Protein AF-0000000083321760 (afdb_homodimer)

Foldseek 3Di:
DVVCLCVQPVVLVVVCVVCVVVCVVVLAFEREHEAAPLCVVPPVPCVPNNVSRVNLLVVQLVVQVVQPPTQYAGEYEHEAQAPDPVVVVVLCVVPVVPPDDPVCSQQVCCVPVQVQQQQSGHHYPVVVVVVVVCSGDSNVSPDHSYYHYNHNRSDVDPD/DVVCLCVQPVVLVVVCVVCVVVCVVVLAFEREHEAAPLCVVPPVPCVPNNVSRVNLLVVQLVVQVVQPPTQYAGEYEHEAQAPDPVVVVVLCVVPVVPPDDPVCSQQVCCVPVQVQQQQSGHHYPVVVVVVVVCSGDSNVSPDHSYYHYNHNRSDVDPD

InterPro domains:
  IPR002347 Short-chain dehydrogenase/reductase SDR [PF13561] (2-154)
  IPR002347 Short-chain dehydrogenase/reductase SDR [PR00081] (23-39)
  IPR002347 Short-chain dehydrogenase/reductase SDR [PR00081] (49-68)
  IPR002347 Short-chain dehydrogenase/reductase SDR [PR00081] (70-87)
  IPR002347 Short-chain dehydrogenase/reductase SDR [PR00081] (118-138)
  IPR036291 NAD(P)-binding domain superfamily [SSF51735] (3-154)
  IPR050259 Short-chain dehydrogenases/reductases [PTHR42879] (3-155)

Organism: Lactobacillus gasseri (NCBI:txid1596)

pLDDT: mean 88.73, std 9.82, range [54.1, 96.62]

Radius of gyration: 20.85 Å; Cα contacts (8 Å, |Δi|>4): 561; chains: 2; bounding box: 53×71×42 Å

Secondary structure (DSSP, 8-state):
-HHHIIIIIIHHHHHHHHHHHHHHHHT-EEEEEE--GGGTS--SS-HHHHHHHHHHHHHHHHHHHTTTTSSEEEEEEEE-SB--HHHHHHHHHHHTT-SS-GGGHHHHHHHHH-TT-SS-SPBPHHHHHHHHHHHHSTT-TT-SS-EEEESTT---S--/-HHHIIIIIIHHHHHHHHHHHHHHHHT-EEEEEE--GGGTS--SS-HHHHHHHHHHHHHHHHHHHTTTTSSEEEEEEEE-SB--HHHHHHHHHHHTT-SS-GGGHHHHHHHHH-TT-SS-SPBPHHHHHHHHHHHHSTT-TT-SS-EEEESTT---S--

Structure (mmCIF, N/CA/C/O backbone):
data_AF-0000000083321760-model_v1
#
loop_
_entity.id
_entity.type
_entity.pdbx_description
1 polymer 3-oxoacyl-
#
loop_
_atom_site.group_PDB
_atom_site.id
_atom_site.type_symbol
_atom_site.label_atom_id
_atom_site.label_alt_id
_atom_site.label_comp_id
_atom_site.label_asym_id
_atom_site.label_entity_id
_atom_site.label_seq_id
_atom_site.pdbx_PDB_ins_code
_atom_site.Cartn_x
_atom_site.Cartn_y
_atom_site.Cartn_z
_atom_site.occupancy
_atom_site.B_iso_or_equiv
_atom_site.auth_seq_id
_atom_site.auth_comp_id
_atom_site.auth_asym_id
_atom_site.auth_atom_id
_atom_site.pdbx_PDB_model_num
ATOM 1 N N . MET A 1 1 ? 26.661 -14.009 -0.153 1 54.1 1 MET A N 1
ATOM 2 C CA . MET A 1 1 ? 25.896 -12.995 0.567 1 54.1 1 MET A CA 1
ATOM 3 C C . MET A 1 1 ? 26.326 -11.592 0.152 1 54.1 1 MET A C 1
ATOM 5 O O . MET A 1 1 ? 25.485 -10.749 -0.165 1 54.1 1 MET A O 1
ATOM 9 N N . ALA A 1 2 ? 27.654 -11.444 0.041 1 54.58 2 ALA A N 1
ATOM 10 C CA . ALA A 1 2 ? 28.21 -10.128 -0.263 1 54.58 2 ALA A CA 1
ATOM 11 C C . ALA A 1 2 ? 27.747 -9.639 -1.632 1 54.58 2 ALA A C 1
ATOM 13 O O . ALA A 1 2 ? 27.413 -8.464 -1.799 1 54.58 2 ALA A O 1
ATOM 14 N N . THR A 1 3 ? 27.696 -10.515 -2.504 1 54.69 3 THR A N 1
ATOM 15 C CA . THR A 1 3 ? 27.32 -10.127 -3.859 1 54.69 3 THR A CA 1
ATOM 16 C C . THR A 1 3 ? 25.857 -9.698 -3.912 1 54.69 3 THR A C 1
ATOM 18 O O . THR A 1 3 ? 25.514 -8.721 -4.582 1 54.69 3 THR A O 1
ATOM 21 N N . PHE A 1 4 ? 25.046 -10.384 -3.096 1 54.58 4 PHE A N 1
ATOM 22 C CA . PHE A 1 4 ? 23.626 -10.052 -3.073 1 54.58 4 PHE A CA 1
ATOM 23 C C . PHE A 1 4 ? 23.399 -8.692 -2.425 1 54.58 4 PHE A C 1
ATOM 25 O O . PHE A 1 4 ? 22.613 -7.884 -2.925 1 54.58 4 PHE A O 1
ATOM 32 N N . ILE A 1 5 ? 24.102 -8.557 -1.365 1 62.71 5 ILE A N 1
ATOM 33 C CA . ILE A 1 5 ? 23.984 -7.291 -0.649 1 62.71 5 ILE A CA 1
ATOM 34 C C . ILE A 1 5 ? 24.472 -6.148 -1.536 1 62.71 5 ILE A C 1
ATOM 36 O O . ILE A 1 5 ? 23.842 -5.09 -1.599 1 62.71 5 ILE A O 1
ATOM 40 N N . ASP A 1 6 ? 25.56 -6.564 -2.26 1 59.99 6 ASP A N 1
ATOM 41 C CA . ASP A 1 6 ? 26.156 -5.519 -3.086 1 59.99 6 ASP A CA 1
ATOM 42 C C . ASP A 1 6 ? 25.202 -5.083 -4.195 1 59.99 6 ASP A C 1
ATOM 44 O O . ASP A 1 6 ? 25.019 -3.887 -4.43 1 59.99 6 ASP A O 1
ATOM 48 N N . VAL A 1 7 ? 24.636 -6.07 -4.816 1 55.5 7 VAL A N 1
ATOM 49 C CA . VAL A 1 7 ? 23.828 -5.772 -5.994 1 55.5 7 VAL A CA 1
ATOM 50 C C . VAL A 1 7 ? 22.451 -5.272 -5.563 1 55.5 7 VAL A C 1
ATOM 52 O O . VAL A 1 7 ? 21.968 -4.254 -6.066 1 55.5 7 VAL A O 1
ATOM 55 N N . ASN A 1 8 ? 21.936 -6.005 -4.591 1 57.6 8 ASN A N 1
ATOM 56 C CA . ASN A 1 8 ? 20.533 -5.723 -4.307 1 57.6 8 ASN A CA 1
ATOM 57 C C . ASN A 1 8 ? 20.377 -4.488 -3.423 1 57.6 8 ASN A C 1
ATOM 59 O O . ASN A 1 8 ? 19.364 -3.791 -3.496 1 57.6 8 ASN A O 1
ATOM 63 N N . PHE A 1 9 ? 21.389 -4.247 -2.707 1 67.38 9 PHE A N 1
ATOM 64 C CA . PHE A 1 9 ? 21.252 -3.179 -1.724 1 67.38 9 PHE A CA 1
ATOM 65 C C . PHE A 1 9 ? 22.128 -1.987 -2.093 1 67.38 9 PHE A C 1
ATOM 67 O O . PHE A 1 9 ? 21.637 -0.862 -2.209 1 67.38 9 PHE A O 1
ATOM 74 N N . TYR A 1 10 ? 23.229 -2.286 -2.515 1 69.52 10 TYR A N 1
ATOM 75 C CA . TYR A 1 10 ? 24.173 -1.189 -2.696 1 69.52 10 TYR A CA 1
ATOM 76 C C . TYR A 1 10 ? 23.864 -0.408 -3.967 1 69.52 10 TYR A C 1
ATOM 78 O O . TYR A 1 10 ? 23.995 0.818 -3.998 1 69.52 10 TYR A O 1
ATOM 86 N N . SER A 1 11 ? 23.428 -1.127 -4.969 1 69.5 11 SER A N 1
ATOM 87 C CA . SER A 1 11 ? 23.16 -0.433 -6.224 1 69.5 11 SER A CA 1
ATOM 88 C C . SER A 1 11 ? 22.017 0.565 -6.07 1 69.5 11 SER A C 1
ATOM 90 O O . SER A 1 11 ? 22.125 1.713 -6.506 1 69.5 11 SER A O 1
ATOM 92 N N . GLY A 1 12 ? 20.981 0.102 -5.455 1 72.95 12 GLY A N 1
ATOM 93 C CA . GLY A 1 12 ? 19.858 0.995 -5.22 1 72.95 12 GLY A CA 1
ATOM 94 C C . GLY A 1 12 ? 20.209 2.176 -4.335 1 72.95 12 GLY A C 1
ATOM 95 O O . GLY A 1 12 ? 19.83 3.312 -4.627 1 72.95 12 GLY A O 1
ATOM 96 N N . ASN A 1 13 ? 20.939 1.822 -3.356 1 77 13 ASN A N 1
ATOM 97 C CA . ASN A 1 13 ? 21.368 2.87 -2.435 1 77 13 ASN A CA 1
ATOM 98 C C . ASN A 1 13 ? 22.285 3.878 -3.122 1 77 13 ASN A C 1
ATOM 100 O O . ASN A 1 13 ? 22.148 5.086 -2.92 1 77 13 ASN A O 1
ATOM 104 N N . ALA A 1 14 ? 23.169 3.313 -3.941 1 79.26 14 ALA A N 1
ATOM 105 C CA . ALA A 1 14 ? 24.114 4.186 -4.634 1 79.26 14 ALA A CA 1
ATOM 106 C C . ALA A 1 14 ? 23.391 5.118 -5.601 1 79.26 14 ALA A C 1
ATOM 108 O O . ALA A 1 14 ? 23.718 6.304 -5.692 1 79.26 14 ALA A O 1
ATOM 109 N N . LEU A 1 15 ? 22.44 4.615 -6.272 1 84.85 15 LEU A N 1
ATOM 110 C CA . LEU A 1 15 ? 21.677 5.419 -7.219 1 84.85 15 LEU A CA 1
ATOM 111 C C . LEU A 1 15 ? 20.867 6.489 -6.495 1 84.85 15 LEU A C 1
ATOM 113 O O . LEU A 1 15 ? 20.803 7.636 -6.944 1 84.85 15 LEU A O 1
ATOM 117 N N . ALA A 1 16 ? 20.287 6.142 -5.416 1 87.15 16 ALA A N 1
ATOM 118 C CA . ALA A 1 16 ? 19.523 7.107 -4.629 1 87.15 16 ALA A CA 1
ATOM 119 C C . ALA A 1 16 ? 20.42 8.233 -4.122 1 87.15 16 ALA A C 1
ATOM 121 O O . ALA A 1 16 ? 20.052 9.408 -4.193 1 87.15 16 ALA A O 1
ATOM 122 N N . LYS A 1 17 ? 21.609 7.873 -3.678 1 82.87 17 LYS A N 1
ATOM 123 C CA . LYS A 1 17 ? 22.558 8.859 -3.17 1 82.87 17 LYS A CA 1
ATOM 124 C C . LYS A 1 17 ? 22.996 9.819 -4.272 1 82.87 17 LYS A C 1
ATOM 126 O O . LYS A 1 17 ? 23.172 11.015 -4.027 1 82.87 17 LYS A O 1
ATOM 131 N N . PHE A 1 18 ? 23.074 9.229 -5.406 1 88.18 18 PHE A N 1
ATOM 132 C CA . PHE A 1 18 ? 23.562 10.026 -6.526 1 88.18 18 PHE A CA 1
ATOM 133 C C . PHE A 1 18 ? 22.504 11.023 -6.983 1 88.18 18 PHE A C 1
ATOM 135 O O . PHE A 1 18 ? 22.818 12.178 -7.278 1 88.18 18 PHE A O 1
ATOM 142 N N . TYR A 1 19 ? 21.295 10.694 -7.009 1 91.88 19 TYR A N 1
ATOM 143 C CA . TYR A 1 19 ? 20.259 11.52 -7.62 1 91.88 19 TYR A CA 1
ATOM 144 C C . TYR A 1 19 ? 19.557 12.378 -6.574 1 91.88 19 TYR A C 1
ATOM 146 O O . TYR A 1 19 ? 18.925 13.382 -6.908 1 91.88 19 TYR A O 1
ATOM 154 N N . LEU A 1 20 ? 19.67 12.093 -5.331 1 91.15 20 LEU A N 1
ATOM 155 C CA . LEU A 1 20 ? 18.909 12.733 -4.264 1 91.15 20 LEU A CA 1
ATOM 156 C C . LEU A 1 20 ? 19.222 14.224 -4.191 1 91.15 20 LEU A C 1
ATOM 158 O O . LEU A 1 20 ? 18.312 15.051 -4.105 1 91.15 20 LEU A O 1
ATOM 162 N N . PRO A 1 21 ? 20.543 14.634 -4.294 1 92.15 21 PRO A N 1
ATOM 163 C CA . PRO A 1 21 ? 20.829 16.069 -4.234 1 92.15 21 PRO A CA 1
ATOM 164 C C . PRO A 1 21 ? 20.13 16.857 -5.341 1 92.15 21 PRO A C 1
ATOM 166 O O . PRO A 1 21 ? 19.627 17.957 -5.097 1 92.15 21 PRO A O 1
ATOM 169 N N . LYS A 1 22 ? 20.145 16.326 -6.479 1 94.46 22 LYS A N 1
ATOM 170 C CA . LYS A 1 22 ? 19.474 17 -7.588 1 94.46 22 LYS A CA 1
ATOM 171 C C . LYS A 1 22 ? 17.963 17.035 -7.377 1 94.46 22 LYS A C 1
ATOM 173 O O . LYS A 1 22 ? 17.307 18.022 -7.714 1 94.46 22 LYS A O 1
ATOM 178 N N . MET A 1 23 ? 17.41 16.024 -6.892 1 94.95 23 MET A N 1
ATOM 179 C CA . MET A 1 23 ? 15.984 15.971 -6.581 1 94.95 23 ME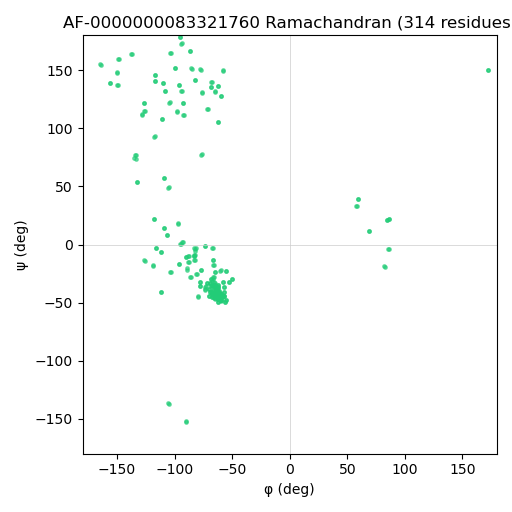T A CA 1
ATOM 180 C C . MET A 1 23 ? 15.612 17.028 -5.547 1 94.95 23 MET A C 1
ATOM 182 O O . MET A 1 23 ? 14.573 17.679 -5.664 1 94.95 23 MET A O 1
ATOM 186 N N . LEU A 1 24 ? 16.482 17.103 -4.6 1 93.87 24 LEU A N 1
ATOM 187 C CA . LEU A 1 24 ? 16.247 18.088 -3.55 1 93.87 24 LEU A CA 1
ATOM 188 C C . LEU A 1 24 ? 16.262 19.503 -4.118 1 93.87 24 LEU A C 1
ATOM 190 O O . LEU A 1 24 ? 15.41 20.325 -3.773 1 93.87 24 LEU A O 1
ATOM 194 N N . LYS A 1 25 ? 17.19 19.785 -4.995 1 94.78 25 LYS A N 1
ATOM 195 C CA . LYS A 1 25 ? 17.286 21.097 -5.627 1 94.78 25 LYS A CA 1
ATOM 196 C C . LYS A 1 25 ? 16.039 21.404 -6.45 1 94.78 25 LYS A C 1
ATOM 198 O O . LYS A 1 25 ? 15.559 22.54 -6.46 1 94.78 25 LYS A O 1
ATOM 203 N N . GLN A 1 26 ? 15.47 20.409 -7.106 1 95.42 26 GLN A N 1
ATOM 204 C CA . GLN A 1 26 ? 14.298 20.563 -7.961 1 95.42 26 GLN A CA 1
ATOM 205 C C . GLN A 1 26 ? 13.008 20.422 -7.157 1 95.42 26 GLN A C 1
ATOM 207 O O . GLN A 1 26 ? 11.92 20.696 -7.667 1 95.42 26 GLN A O 1
ATOM 212 N N . ASP A 1 27 ? 13.097 19.908 -5.992 1 95.19 27 ASP A N 1
ATOM 213 C CA . ASP A 1 27 ? 11.991 19.663 -5.071 1 95.19 27 ASP A CA 1
ATOM 214 C C . ASP A 1 27 ? 10.959 18.724 -5.691 1 95.19 27 ASP A C 1
ATOM 216 O O . ASP A 1 27 ? 9.759 19.002 -5.656 1 95.19 27 ASP A O 1
ATOM 220 N N . PHE A 1 28 ? 11.518 17.753 -6.39 1 94.41 28 PHE A N 1
ATOM 221 C CA . PHE A 1 28 ? 10.689 16.698 -6.963 1 94.41 28 PHE A CA 1
ATOM 222 C C . PHE A 1 28 ? 11.506 15.433 -7.195 1 94.41 28 PHE A C 1
ATOM 224 O O . PHE A 1 28 ? 12.663 15.503 -7.614 1 94.41 28 PHE A O 1
ATOM 231 N N . GLY A 1 29 ? 10.888 14.33 -6.888 1 94.8 29 GLY A N 1
ATOM 232 C CA . GLY A 1 29 ? 11.507 13.039 -7.137 1 94.8 29 GLY A CA 1
ATOM 233 C C . GLY A 1 29 ? 10.728 11.879 -6.544 1 94.8 29 GLY A C 1
ATOM 234 O O . GLY A 1 29 ? 9.979 12.056 -5.581 1 94.8 29 GLY A O 1
ATOM 235 N N . ARG A 1 30 ? 10.86 10.76 -7.206 1 96.08 30 ARG A N 1
ATOM 236 C CA . ARG A 1 30 ? 10.261 9.508 -6.755 1 96.08 30 ARG A CA 1
ATOM 237 C C . ARG A 1 30 ? 11.296 8.389 -6.717 1 96.08 30 ARG A C 1
ATOM 239 O O . ARG A 1 30 ? 11.827 7.991 -7.756 1 96.08 30 ARG A O 1
ATOM 246 N N . ILE A 1 31 ? 11.607 7.981 -5.538 1 94.7 31 ILE A N 1
ATOM 247 C CA . ILE A 1 31 ? 12.513 6.851 -5.365 1 94.7 31 ILE A CA 1
ATOM 248 C C . ILE A 1 31 ? 11.717 5.606 -4.977 1 94.7 31 ILE A C 1
ATOM 250 O O . ILE A 1 31 ? 10.962 5.623 -4.002 1 94.7 31 ILE A O 1
ATOM 254 N N . ILE A 1 32 ? 11.845 4.567 -5.777 1 95.08 32 ILE A N 1
ATOM 255 C CA . ILE A 1 32 ? 11.102 3.336 -5.53 1 95.08 32 ILE A CA 1
ATOM 256 C C . ILE A 1 32 ? 12.065 2.153 -5.483 1 95.08 32 ILE A C 1
ATOM 258 O O . ILE A 1 32 ? 12.778 1.885 -6.453 1 95.08 32 ILE A O 1
ATOM 262 N N . PHE A 1 33 ? 12.075 1.446 -4.371 1 92.69 33 PHE A N 1
ATOM 263 C CA . PHE A 1 33 ? 12.816 0.198 -4.235 1 92.69 33 PHE A CA 1
ATOM 264 C C . PHE A 1 33 ? 11.906 -1.001 -4.478 1 92.69 33 PHE A C 1
ATOM 266 O O . PHE A 1 33 ? 10.76 -1.019 -4.025 1 92.69 33 PHE A O 1
ATOM 273 N N . ILE A 1 34 ? 12.437 -1.934 -5.203 1 90.85 34 ILE A N 1
ATOM 274 C CA . ILE A 1 34 ? 11.69 -3.169 -5.417 1 90.85 34 ILE A CA 1
ATOM 275 C C . ILE A 1 34 ? 12.171 -4.239 -4.439 1 90.85 34 ILE A C 1
ATOM 277 O O . ILE A 1 34 ? 13.318 -4.687 -4.514 1 90.85 34 ILE A O 1
ATOM 281 N N . ALA A 1 35 ? 11.325 -4.613 -3.596 1 89.71 35 ALA A N 1
ATOM 282 C CA . ALA A 1 35 ? 11.602 -5.663 -2.619 1 89.71 35 ALA A CA 1
ATOM 283 C C . ALA A 1 35 ? 10.886 -6.959 -2.988 1 89.71 35 ALA A C 1
ATOM 285 O O . ALA A 1 35 ? 11.015 -7.448 -4.113 1 89.71 35 ALA A O 1
ATOM 286 N N . SER A 1 36 ? 10.302 -7.565 -1.911 1 87.07 36 SER A N 1
ATOM 287 C CA . SER A 1 36 ? 9.569 -8.821 -2.031 1 87.07 36 SER A CA 1
ATOM 288 C C . SER A 1 36 ? 8.714 -9.082 -0.795 1 87.07 36 SER A C 1
ATOM 290 O O . SER A 1 36 ? 8.966 -8.517 0.271 1 87.07 36 SER A O 1
ATOM 292 N N . GLU A 1 37 ? 7.68 -9.875 -1.077 1 87.66 37 GLU A N 1
ATOM 293 C CA . GLU A 1 37 ? 6.952 -10.354 0.094 1 87.66 37 GLU A CA 1
ATOM 294 C C . GLU A 1 37 ? 7.883 -11.071 1.068 1 87.66 37 GLU A C 1
ATOM 296 O O . GLU A 1 37 ? 7.606 -11.135 2.267 1 87.66 37 GLU A O 1
ATOM 301 N N . GLU A 1 38 ? 8.973 -11.552 0.618 1 84.69 38 GLU A N 1
ATOM 302 C CA . GLU A 1 38 ? 9.948 -12.243 1.456 1 84.69 38 GLU A CA 1
ATOM 303 C C . GLU A 1 38 ? 10.583 -11.29 2.465 1 84.69 38 GLU A C 1
ATOM 305 O O . GLU A 1 38 ? 11.22 -11.728 3.425 1 84.69 38 GLU A O 1
ATOM 310 N N . ALA A 1 39 ? 10.438 -10.031 2.166 1 84.83 39 ALA A N 1
ATOM 311 C CA . ALA A 1 39 ? 10.979 -9.037 3.088 1 84.83 39 ALA A CA 1
ATOM 312 C C . ALA A 1 39 ? 10.258 -9.086 4.432 1 84.83 39 ALA A C 1
ATOM 314 O O . ALA A 1 39 ? 10.827 -8.716 5.462 1 84.83 39 ALA A O 1
ATOM 315 N N . VAL A 1 40 ? 8.963 -9.626 4.397 1 86.3 40 VAL A N 1
ATOM 316 C CA . VAL A 1 40 ? 8.182 -9.588 5.628 1 86.3 40 VAL A CA 1
ATOM 317 C C . VAL A 1 40 ? 7.691 -10.992 5.973 1 86.3 40 VAL A C 1
ATOM 319 O O . VAL A 1 40 ? 7.19 -11.228 7.075 1 86.3 40 VAL A O 1
ATOM 322 N N . MET A 1 41 ? 7.783 -11.885 5.045 1 86.2 41 MET A N 1
ATOM 323 C CA . MET A 1 41 ? 7.447 -13.291 5.246 1 86.2 41 MET A CA 1
ATOM 324 C C . MET A 1 41 ? 8.523 -14.197 4.658 1 86.2 41 MET A C 1
ATOM 326 O O . MET A 1 41 ? 8.322 -14.803 3.603 1 86.2 41 MET A O 1
ATOM 330 N N . PRO A 1 42 ? 9.597 -14.315 5.358 1 77.72 42 PRO A N 1
ATOM 331 C CA . PRO A 1 42 ? 10.681 -15.146 4.829 1 77.72 42 PRO A CA 1
ATOM 332 C C . PRO A 1 42 ? 10.297 -16.62 4.724 1 77.72 42 PRO A C 1
ATOM 334 O O . PRO A 1 42 ? 9.603 -17.145 5.599 1 77.72 42 PRO A O 1
ATOM 337 N N . SER A 1 43 ? 10.558 -17.218 3.6 1 74.86 43 SER A N 1
ATOM 338 C CA . SER A 1 43 ? 10.188 -18.607 3.352 1 74.86 43 SER A CA 1
ATOM 339 C C . SER A 1 43 ? 11.214 -19.567 3.945 1 74.86 43 SER A C 1
ATOM 341 O O . SER A 1 43 ? 10.938 -20.757 4.106 1 74.86 43 SER A O 1
ATOM 343 N N . GLY A 1 44 ? 12.363 -19.104 4.344 1 76.03 44 GLY A N 1
ATOM 344 C CA . GLY A 1 44 ? 13.42 -19.989 4.807 1 76.03 44 GLY A CA 1
ATOM 345 C C . GLY A 1 44 ? 14.227 -20.598 3.677 1 76.03 44 GLY A C 1
ATOM 346 O O . GLY A 1 44 ? 15.33 -21.103 3.896 1 76.03 44 GLY A O 1
ATOM 347 N N . GLU A 1 45 ? 13.681 -20.592 2.457 1 70.08 45 GLU A N 1
ATOM 348 C CA . GLU A 1 45 ? 14.347 -21.205 1.312 1 70.08 45 GLU A CA 1
ATOM 349 C C . GLU A 1 45 ? 15.526 -20.358 0.841 1 70.08 45 GLU A C 1
ATOM 351 O O . GLU A 1 45 ? 16.549 -20.895 0.41 1 70.08 45 GLU A O 1
ATOM 356 N N . MET A 1 46 ? 15.454 -19.147 0.878 1 77.66 46 MET A N 1
ATOM 357 C CA . MET A 1 46 ? 16.499 -18.213 0.47 1 77.66 46 MET A CA 1
ATOM 358 C C . MET A 1 46 ? 16.687 -17.116 1.514 1 77.66 46 MET A C 1
ATOM 360 O O . MET A 1 46 ? 16.34 -15.959 1.273 1 77.66 46 MET A O 1
ATOM 364 N N . PRO A 1 47 ? 17.275 -17.427 2.604 1 76.4 47 PRO A N 1
ATOM 365 C CA . PRO A 1 47 ? 17.431 -16.451 3.685 1 76.4 47 PRO A CA 1
ATOM 366 C C . PRO A 1 47 ? 18.19 -15.201 3.246 1 76.4 47 PRO A C 1
ATOM 368 O O . PRO A 1 47 ? 17.874 -14.094 3.691 1 76.4 47 PRO A O 1
ATOM 371 N N . GLN A 1 48 ? 19.105 -15.383 2.324 1 75.48 48 GLN A N 1
ATOM 372 C CA . GLN A 1 48 ? 19.891 -14.242 1.865 1 75.48 48 GLN A CA 1
ATOM 373 C C . GLN A 1 48 ? 19.035 -13.277 1.049 1 75.48 48 GLN A C 1
ATOM 375 O O . GLN A 1 48 ? 19.203 -12.06 1.142 1 75.48 48 GLN A O 1
ATOM 380 N N . TYR A 1 49 ? 18.21 -13.831 0.306 1 78.21 49 TYR A N 1
ATOM 381 C CA . TYR A 1 49 ? 17.297 -13.011 -0.483 1 78.21 49 TYR A CA 1
ATOM 382 C C . TYR A 1 49 ? 16.358 -12.219 0.419 1 78.21 49 TYR A C 1
ATOM 384 O O . TYR A 1 49 ? 16.233 -11 0.277 1 78.21 49 TYR A O 1
ATOM 392 N N . SER A 1 50 ? 15.873 -12.893 1.378 1 80.34 50 SER A N 1
ATOM 393 C CA . SER A 1 50 ? 14.938 -12.253 2.297 1 80.34 50 SER A CA 1
ATOM 394 C C . SER A 1 50 ? 15.604 -11.114 3.061 1 80.34 50 SER A C 1
ATOM 396 O O . SER A 1 50 ? 15.007 -10.052 3.249 1 80.34 50 SER A O 1
ATOM 398 N N . LEU A 1 51 ? 16.778 -11.333 3.398 1 79.13 51 LEU A N 1
ATOM 399 C CA . LEU A 1 51 ? 17.52 -10.321 4.142 1 79.13 51 LEU A CA 1
ATOM 400 C C . LEU A 1 51 ? 17.709 -9.06 3.306 1 79.13 51 LEU A C 1
ATOM 402 O O . LEU A 1 51 ? 17.477 -7.949 3.788 1 79.13 51 LEU A O 1
ATOM 406 N N . THR A 1 52 ? 18.047 -9.262 2.091 1 79.8 52 THR A N 1
ATOM 407 C CA . THR A 1 52 ? 18.32 -8.107 1.242 1 79.8 52 THR A CA 1
ATOM 408 C C . THR A 1 52 ? 17.038 -7.327 0.963 1 79.8 52 THR A C 1
ATOM 410 O O . THR A 1 52 ? 17.059 -6.098 0.879 1 79.8 52 THR A O 1
ATOM 413 N N . LYS A 1 53 ? 16.011 -8.034 0.952 1 83.8 53 LYS A N 1
ATOM 414 C CA . LYS A 1 53 ? 14.742 -7.369 0.67 1 83.8 53 LYS A CA 1
ATOM 415 C C . LYS A 1 53 ? 14.233 -6.615 1.895 1 83.8 53 LYS A C 1
ATOM 417 O O . LYS A 1 53 ? 13.626 -5.549 1.767 1 83.8 53 LYS A O 1
ATOM 422 N N . THR A 1 54 ? 14.574 -7.203 2.956 1 84.49 54 THR A N 1
ATOM 423 C CA . THR A 1 54 ? 14.235 -6.484 4.179 1 84.49 54 THR A CA 1
ATOM 424 C C . THR A 1 54 ? 15.084 -5.224 4.318 1 84.49 54 THR A C 1
ATOM 426 O O . THR A 1 54 ? 14.596 -4.188 4.775 1 84.49 54 THR A O 1
ATOM 429 N N . MET A 1 55 ? 16.263 -5.264 3.871 1 85.03 55 MET A N 1
ATOM 430 C CA . MET A 1 55 ? 17.156 -4.109 3.91 1 85.03 55 MET A CA 1
ATOM 431 C C . MET A 1 55 ? 16.592 -2.957 3.085 1 85.03 55 MET A C 1
ATOM 433 O O . MET A 1 55 ? 16.722 -1.793 3.466 1 85.03 55 MET A O 1
ATOM 437 N N . ASN A 1 56 ? 15.947 -3.309 2.037 1 88.41 56 ASN A N 1
ATOM 438 C CA . ASN A 1 56 ? 15.351 -2.281 1.19 1 88.41 56 ASN A CA 1
ATOM 439 C C . ASN A 1 56 ? 14.251 -1.519 1.923 1 88.41 56 ASN A C 1
ATOM 441 O O . ASN A 1 56 ? 14.096 -0.311 1.737 1 88.41 56 ASN A O 1
ATOM 445 N N . LEU A 1 57 ? 13.491 -2.246 2.733 1 89.94 57 LEU A N 1
ATOM 446 C CA . LEU A 1 57 ? 12.438 -1.598 3.506 1 89.94 57 LEU A CA 1
ATOM 447 C C . LEU A 1 57 ? 13.026 -0.585 4.483 1 89.94 57 LEU A C 1
ATOM 449 O O . LEU A 1 57 ? 12.561 0.555 4.556 1 89.94 57 LEU A O 1
ATOM 453 N N . SER A 1 58 ? 14.061 -1.033 5.115 1 88.88 58 SER A N 1
ATOM 454 C CA . SER A 1 58 ? 14.697 -0.161 6.097 1 88.88 58 SER A CA 1
ATOM 455 C C . SER A 1 58 ? 15.358 1.039 5.426 1 88.88 58 SER A C 1
ATOM 457 O O . SER A 1 58 ? 15.263 2.164 5.922 1 88.88 58 SER A O 1
ATOM 459 N N . LEU A 1 59 ? 15.942 0.778 4.406 1 88.06 59 LEU A N 1
ATOM 460 C CA . LEU A 1 59 ? 16.61 1.851 3.676 1 88.06 59 LEU A CA 1
ATOM 461 C C . LEU A 1 59 ? 15.604 2.896 3.206 1 88.06 59 LEU A C 1
ATOM 463 O O . LEU A 1 59 ? 15.824 4.097 3.379 1 88.06 59 LEU A O 1
ATOM 467 N N . ALA A 1 60 ? 14.557 2.462 2.598 1 91.37 60 ALA A N 1
ATOM 468 C CA . ALA A 1 60 ? 13.528 3.381 2.117 1 91.37 60 ALA A CA 1
ATOM 469 C C . ALA A 1 60 ? 12.971 4.226 3.258 1 91.37 60 ALA A C 1
ATOM 471 O O . ALA A 1 60 ? 12.802 5.44 3.116 1 91.37 60 ALA A O 1
ATOM 472 N N . LYS A 1 61 ? 12.723 3.543 4.326 1 91.56 61 LYS A N 1
ATOM 473 C CA . LYS A 1 61 ? 12.207 4.259 5.489 1 91.56 61 LYS A CA 1
ATOM 474 C C . LYS A 1 61 ? 13.198 5.316 5.968 1 91.56 61 LYS A C 1
ATOM 476 O O . LYS A 1 61 ? 12.813 6.452 6.254 1 91.56 61 LYS A O 1
ATOM 481 N N . SER A 1 62 ? 14.452 5.007 5.993 1 89.22 62 SER A N 1
ATOM 482 C CA . SER A 1 62 ? 15.492 5.928 6.442 1 89.22 62 SER A CA 1
ATOM 483 C C . SER A 1 62 ? 15.649 7.097 5.477 1 89.22 62 SER A C 1
ATOM 485 O O . SER A 1 62 ? 15.721 8.253 5.9 1 89.22 62 SER A O 1
ATOM 487 N N . LEU A 1 63 ? 15.669 6.775 4.276 1 90.41 63 LEU A N 1
ATOM 488 C CA . LEU A 1 63 ? 15.846 7.815 3.269 1 90.41 63 LEU A CA 1
ATOM 489 C C . LEU A 1 63 ? 14.653 8.765 3.252 1 90.41 63 LEU A C 1
ATOM 491 O O . LEU A 1 63 ? 14.807 9.957 2.978 1 90.41 63 LEU A O 1
ATOM 495 N N . SER A 1 64 ? 13.469 8.221 3.496 1 92.69 64 SER A N 1
ATOM 496 C CA . SER A 1 64 ? 12.281 9.069 3.524 1 92.69 64 SER A CA 1
ATOM 497 C C . SER A 1 64 ? 12.395 10.145 4.599 1 92.69 64 SER A C 1
ATOM 499 O O . SER A 1 64 ? 11.743 11.188 4.512 1 92.69 64 SER A O 1
ATOM 501 N N . LYS A 1 65 ? 13.234 9.934 5.602 1 91.62 65 LYS A N 1
ATOM 502 C CA . LYS A 1 65 ? 13.437 10.906 6.673 1 91.62 65 LYS A CA 1
ATOM 503 C C . LYS A 1 65 ? 14.326 12.056 6.21 1 91.62 65 LYS A C 1
ATOM 505 O O . LYS A 1 65 ? 14.284 13.149 6.779 1 91.62 65 LYS A O 1
ATOM 510 N N . LEU A 1 66 ? 15.096 11.8 5.175 1 90.42 66 LEU A N 1
ATOM 511 C CA . LEU A 1 66 ? 16.001 12.82 4.658 1 90.42 66 LEU A CA 1
ATOM 512 C C . LEU A 1 66 ? 15.268 13.774 3.72 1 90.42 66 LEU A C 1
ATOM 514 O O . LEU A 1 66 ? 15.82 14.799 3.315 1 90.42 66 LEU A O 1
ATOM 518 N N . THR A 1 67 ? 14.04 13.42 3.4 1 93.25 67 THR A N 1
ATOM 519 C CA . THR A 1 67 ? 13.297 14.203 2.419 1 93.25 67 THR A CA 1
ATOM 520 C C . THR A 1 67 ? 12.045 14.81 3.046 1 93.25 67 THR A C 1
ATOM 522 O O . THR A 1 67 ? 11.098 15.161 2.339 1 93.25 67 THR A O 1
ATOM 525 N N . VAL A 1 68 ? 12.072 14.922 4.31 1 93.77 68 VAL A N 1
ATOM 526 C CA . VAL A 1 68 ? 10.919 15.419 5.053 1 93.77 68 VAL A CA 1
ATOM 527 C C . VAL A 1 68 ? 10.575 16.832 4.588 1 93.77 68 VAL A C 1
ATOM 529 O O . VAL A 1 68 ? 11.459 17.682 4.457 1 93.77 68 VAL A O 1
ATOM 532 N N . GLY A 1 69 ? 9.32 17.021 4.241 1 93.6 69 GLY A N 1
ATOM 533 C CA . GLY A 1 69 ? 8.837 18.35 3.902 1 93.6 69 GLY A CA 1
ATOM 534 C C . GLY A 1 69 ? 9.076 18.72 2.451 1 93.6 69 GLY A C 1
ATOM 535 O O . GLY A 1 69 ? 8.712 19.814 2.015 1 93.6 69 GLY A O 1
ATOM 536 N N . THR A 1 70 ? 9.743 17.825 1.733 1 94.2 70 THR A N 1
ATOM 537 C CA . THR A 1 70 ? 9.947 18.038 0.305 1 94.2 70 THR A CA 1
ATOM 538 C C . THR A 1 70 ? 8.876 17.317 -0.508 1 94.2 70 THR A C 1
ATOM 540 O O . THR A 1 70 ? 7.994 16.666 0.056 1 94.2 70 THR A O 1
ATOM 543 N N . HIS A 1 71 ? 8.968 17.484 -1.829 1 95.54 71 HIS A N 1
ATOM 544 C CA . HIS A 1 71 ? 8.028 16.805 -2.713 1 95.54 71 HIS A CA 1
ATOM 545 C C . HIS A 1 71 ? 8.623 15.511 -3.26 1 95.54 71 HIS A C 1
ATOM 547 O O . HIS A 1 71 ? 8.161 14.993 -4.28 1 95.54 71 HIS A O 1
ATOM 553 N N . ILE A 1 72 ? 9.664 15.078 -2.562 1 95.12 72 ILE A N 1
ATOM 554 C CA . ILE A 1 72 ? 10.293 13.802 -2.885 1 95.12 72 ILE A CA 1
ATOM 555 C C . ILE A 1 72 ? 9.695 12.697 -2.017 1 95.12 72 ILE A C 1
ATOM 557 O O . ILE A 1 72 ? 9.489 12.886 -0.815 1 95.12 72 ILE A O 1
ATOM 561 N N . THR A 1 73 ? 9.328 11.59 -2.701 1 96.08 73 THR A N 1
ATOM 562 C CA . THR A 1 73 ? 8.868 10.438 -1.932 1 96.08 73 THR A CA 1
ATOM 563 C C . THR A 1 73 ? 9.803 9.248 -2.129 1 96.08 73 THR A C 1
ATOM 565 O O . THR A 1 73 ? 10.42 9.106 -3.187 1 96.08 73 THR A O 1
ATOM 568 N N . VAL A 1 74 ? 9.982 8.43 -1.066 1 94.67 74 VAL A N 1
ATOM 569 C CA . VAL A 1 74 ? 10.782 7.21 -1.061 1 94.67 74 VAL A CA 1
ATOM 570 C C . VAL A 1 74 ? 9.936 6.038 -0.568 1 94.67 74 VAL A C 1
ATOM 572 O O . VAL A 1 74 ? 9.508 6.017 0.589 1 94.67 74 VAL A O 1
ATOM 575 N N . ASN A 1 75 ? 9.691 5.06 -1.481 1 95 75 ASN A N 1
ATOM 576 C CA . ASN A 1 75 ? 8.817 3.947 -1.126 1 95 75 ASN A CA 1
ATOM 577 C C . ASN A 1 75 ? 9.376 2.616 -1.619 1 95 75 ASN A C 1
ATOM 579 O O . ASN A 1 75 ? 10.315 2.588 -2.417 1 95 75 ASN A O 1
ATOM 583 N N . THR A 1 76 ? 8.813 1.59 -1.045 1 93.91 76 THR A N 1
ATOM 584 C CA . THR A 1 76 ? 9.144 0.241 -1.489 1 93.91 76 THR A CA 1
ATOM 585 C C . THR A 1 76 ? 7.911 -0.46 -2.053 1 93.91 76 THR A C 1
ATOM 587 O O . THR A 1 76 ? 6.803 -0.284 -1.543 1 93.91 76 THR A O 1
ATOM 590 N N . ILE A 1 77 ? 8.084 -1.189 -3.087 1 94.7 77 ILE A N 1
ATOM 591 C CA . ILE A 1 77 ? 7.075 -2.096 -3.622 1 94.7 77 ILE A CA 1
ATOM 592 C C . ILE A 1 77 ? 7.487 -3.542 -3.355 1 94.7 77 ILE A C 1
ATOM 594 O O . ILE A 1 77 ? 8.635 -3.922 -3.597 1 94.7 77 ILE A O 1
ATOM 598 N N . MET A 1 78 ? 6.534 -4.253 -2.85 1 93.51 78 MET A N 1
ATOM 599 C CA . MET A 1 78 ? 6.793 -5.649 -2.509 1 93.51 78 MET A CA 1
ATOM 600 C C . MET A 1 78 ? 5.928 -6.584 -3.348 1 93.51 78 MET A C 1
ATOM 602 O O . MET A 1 78 ? 4.856 -7.004 -2.91 1 93.51 78 MET A O 1
ATOM 606 N N . PRO A 1 79 ? 6.459 -7.052 -4.454 1 94.27 79 PRO A N 1
ATOM 607 C CA . PRO A 1 79 ? 5.696 -7.994 -5.275 1 94.27 79 PRO A CA 1
ATOM 608 C C . PRO A 1 79 ? 5.703 -9.412 -4.708 1 94.27 79 PRO A C 1
ATOM 610 O O . PRO A 1 79 ? 6.624 -9.783 -3.976 1 94.27 79 PRO A O 1
ATOM 613 N N . GLY A 1 80 ? 4.648 -10.134 -4.978 1 93.19 80 GLY A N 1
ATOM 614 C CA . GLY A 1 80 ? 4.619 -11.565 -4.723 1 93.19 80 GLY A CA 1
ATOM 615 C C . GLY A 1 80 ? 5.104 -12.391 -5.899 1 93.19 80 GLY A C 1
ATOM 616 O O . GLY A 1 80 ? 5.962 -11.946 -6.665 1 93.19 80 GLY A O 1
ATOM 617 N N . SER A 1 81 ? 4.642 -13.578 -6.023 1 92.76 81 SER A N 1
ATOM 618 C CA . SER A 1 81 ? 5.015 -14.466 -7.12 1 92.76 81 SER A CA 1
ATOM 619 C C . SER A 1 81 ? 4.583 -13.892 -8.466 1 92.76 81 SER A C 1
ATOM 621 O O . SER A 1 81 ? 3.395 -13.896 -8.796 1 92.76 81 SER A O 1
ATOM 623 N N . THR A 1 82 ? 5.538 -13.408 -9.159 1 94.39 82 THR A N 1
ATOM 624 C CA . THR A 1 82 ? 5.279 -12.745 -10.432 1 94.39 82 THR A CA 1
ATOM 625 C C . THR A 1 82 ? 5.786 -13.592 -11.596 1 94.39 82 THR A C 1
ATOM 627 O O . THR A 1 82 ? 6.876 -14.163 -11.527 1 94.39 82 THR A O 1
ATOM 630 N N . LEU A 1 83 ? 4.992 -13.636 -12.634 1 95.29 83 LEU A N 1
ATOM 631 C CA . LEU A 1 83 ? 5.334 -14.438 -13.803 1 95.29 83 LEU A CA 1
ATOM 632 C C . LEU A 1 83 ? 6.407 -13.75 -14.64 1 95.29 83 LEU A C 1
ATOM 634 O O . LEU A 1 83 ? 6.105 -13.158 -15.679 1 95.29 83 LEU A O 1
ATOM 638 N N . THR A 1 84 ? 7.563 -13.836 -14.207 1 92.73 84 THR A N 1
ATOM 639 C CA . THR A 1 84 ? 8.72 -13.37 -14.962 1 92.73 84 THR A CA 1
ATOM 640 C C . THR A 1 84 ? 9.342 -14.513 -15.759 1 92.73 84 THR A C 1
ATOM 642 O O . THR A 1 84 ? 8.899 -15.659 -15.66 1 92.73 84 THR A O 1
ATOM 645 N N . GLU A 1 85 ? 10.288 -14.174 -16.575 1 91.79 85 GLU A N 1
ATOM 646 C CA . GLU A 1 85 ? 10.98 -15.203 -17.345 1 91.79 85 GLU A CA 1
ATOM 647 C C . GLU A 1 85 ? 11.598 -16.255 -16.429 1 91.79 85 GLU A C 1
ATOM 649 O O . GLU A 1 85 ? 11.556 -17.45 -16.729 1 91.79 85 GLU A O 1
ATOM 654 N N . GLY A 1 86 ? 12.158 -15.784 -15.339 1 89.94 86 GLY A N 1
ATOM 655 C CA . GLY A 1 86 ? 12.74 -16.702 -14.374 1 89.94 86 GLY A CA 1
ATOM 656 C C . GLY A 1 86 ? 11.726 -17.652 -13.766 1 89.94 86 GLY A C 1
ATOM 657 O O . GLY A 1 86 ? 11.984 -18.852 -13.647 1 89.94 86 GLY A O 1
ATOM 658 N N . VAL A 1 87 ? 10.588 -17.16 -13.415 1 91.91 87 VAL A N 1
ATOM 659 C CA . VAL A 1 87 ? 9.536 -17.981 -12.824 1 91.91 87 VAL A CA 1
ATOM 660 C C . VAL A 1 87 ? 8.975 -18.936 -13.875 1 91.91 87 VAL A C 1
ATOM 662 O O . VAL A 1 87 ? 8.642 -20.083 -13.565 1 91.91 87 VAL A O 1
ATOM 665 N N . GLU A 1 88 ? 8.805 -18.459 -15.068 1 93.39 88 GLU A N 1
ATOM 666 C CA . GLU A 1 88 ? 8.361 -19.331 -16.152 1 93.39 88 GLU A CA 1
ATOM 667 C C . GLU A 1 88 ? 9.283 -20.537 -16.303 1 93.39 88 GLU A C 1
ATOM 669 O O . GLU A 1 88 ? 8.816 -21.67 -16.431 1 93.39 88 GLU A O 1
ATOM 674 N N . GLN A 1 89 ? 10.547 -20.27 -16.321 1 94.08 89 GLN A N 1
ATOM 675 C CA . GLN A 1 89 ? 11.523 -21.348 -16.443 1 94.08 89 GLN A CA 1
ATOM 676 C C . GLN A 1 89 ? 11.453 -22.291 -15.245 1 94.08 89 GLN A C 1
ATOM 678 O O . GLN A 1 89 ? 11.586 -23.507 -15.397 1 94.08 89 GLN A O 1
ATOM 683 N N . MET A 1 90 ? 11.292 -21.667 -14.097 1 92.16 90 MET A N 1
ATOM 684 C CA . MET A 1 90 ? 11.142 -22.473 -12.889 1 92.16 90 MET A CA 1
ATOM 685 C C . MET A 1 90 ? 9.967 -23.435 -13.019 1 92.16 90 MET A C 1
ATOM 687 O O . MET A 1 90 ? 10.078 -24.61 -12.662 1 92.16 90 MET A O 1
ATOM 691 N N . LEU A 1 91 ? 8.846 -22.954 -13.524 1 94.84 91 LEU A N 1
ATOM 692 C CA . LEU A 1 91 ? 7.666 -23.791 -13.713 1 94.84 91 LEU A CA 1
ATOM 693 C C . LEU A 1 91 ? 7.954 -24.923 -14.694 1 94.84 91 LEU A C 1
ATOM 695 O O . LEU A 1 91 ? 7.551 -26.065 -14.466 1 94.84 91 LEU A O 1
ATOM 699 N N . ILE A 1 92 ? 8.63 -24.586 -15.754 1 95.51 92 ILE A N 1
ATOM 700 C CA . ILE A 1 92 ? 8.978 -25.59 -16.754 1 95.51 92 ILE A CA 1
ATOM 701 C C . ILE A 1 92 ? 9.822 -26.688 -16.111 1 95.51 92 ILE A C 1
ATOM 703 O O . ILE A 1 92 ? 9.53 -27.876 -16.265 1 95.51 92 ILE A O 1
ATOM 707 N N . ASP A 1 93 ? 10.802 -26.261 -15.395 1 95.18 93 ASP A N 1
ATOM 708 C CA . ASP A 1 93 ? 11.706 -27.221 -14.769 1 95.18 93 ASP A CA 1
ATOM 709 C C . ASP A 1 93 ? 10.968 -28.089 -13.753 1 95.18 93 ASP A C 1
ATOM 711 O O . ASP A 1 93 ? 11.264 -29.277 -13.612 1 95.18 93 ASP A O 1
ATOM 715 N N . MET A 1 94 ? 10.067 -27.484 -13.087 1 94.39 94 MET A N 1
ATOM 716 C CA . MET A 1 94 ? 9.323 -28.169 -12.034 1 94.39 94 MET A CA 1
ATOM 717 C C . MET A 1 94 ? 8.354 -29.187 -12.627 1 94.39 94 MET A C 1
ATOM 719 O O . MET A 1 94 ? 8.125 -30.246 -12.041 1 94.39 94 MET A O 1
ATOM 723 N N . TYR A 1 95 ? 7.857 -28.838 -13.784 1 95.66 95 TYR A N 1
ATOM 724 C CA . TYR A 1 95 ? 6.724 -29.632 -14.248 1 95.66 95 TYR A CA 1
ATOM 725 C C . TYR A 1 95 ? 7.07 -30.38 -15.529 1 95.66 95 TYR A C 1
ATOM 727 O O . TYR A 1 95 ? 6.241 -31.115 -16.07 1 95.66 95 TYR A O 1
ATOM 735 N N . LYS A 1 96 ? 8.218 -30.242 -16.115 1 93.58 96 LYS A N 1
ATOM 736 C CA . LYS A 1 96 ? 8.607 -30.825 -17.396 1 93.58 96 LYS A CA 1
ATOM 737 C C . LYS A 1 96 ? 8.31 -32.321 -17.432 1 93.58 96 LYS A C 1
ATOM 739 O O . LYS A 1 96 ? 7.94 -32.861 -18.476 1 93.58 96 LYS A O 1
ATOM 744 N N . ASP A 1 97 ? 8.363 -32.959 -16.267 1 94.2 97 ASP A N 1
ATOM 745 C CA . ASP A 1 97 ? 8.175 -34.406 -16.217 1 94.2 97 ASP A CA 1
ATOM 746 C C . ASP A 1 97 ? 6.809 -34.763 -15.636 1 94.2 97 ASP A C 1
ATOM 748 O O . ASP A 1 97 ? 6.559 -35.918 -15.287 1 94.2 97 ASP A O 1
ATOM 752 N N . SER A 1 98 ? 6.056 -33.734 -15.48 1 93.25 98 SER A N 1
ATOM 753 C CA . SER A 1 98 ? 4.739 -33.939 -14.886 1 93.25 98 SER A CA 1
ATOM 754 C C . SER A 1 98 ? 3.712 -34.336 -15.942 1 93.25 98 SER A C 1
ATOM 756 O O . SER A 1 98 ? 3.861 -33.997 -17.118 1 93.25 98 SER A O 1
ATOM 758 N N . ASP A 1 99 ? 2.669 -35.077 -15.588 1 95.06 99 ASP A N 1
ATOM 759 C CA . ASP A 1 99 ? 1.566 -35.456 -16.465 1 95.06 99 ASP A CA 1
ATOM 760 C C . ASP A 1 99 ? 0.525 -34.342 -16.55 1 95.06 99 ASP A C 1
ATOM 762 O O . ASP A 1 99 ? -0.464 -34.463 -17.277 1 95.06 99 ASP A O 1
ATOM 766 N N . LEU A 1 100 ? 0.766 -33.367 -15.824 1 95.11 100 LEU A N 1
ATOM 767 C CA . LE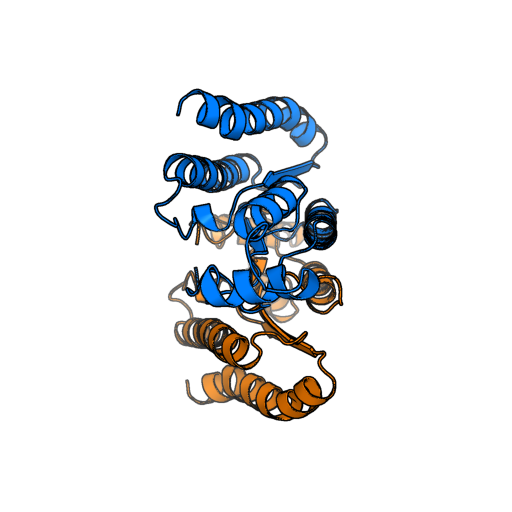U A 1 100 ? -0.178 -32.255 -15.821 1 95.11 100 LEU A CA 1
ATOM 768 C C . LEU A 1 100 ? -0.027 -31.411 -17.082 1 95.11 100 LEU A C 1
ATOM 770 O O . LEU A 1 100 ? 1.091 -31.088 -17.489 1 95.11 100 LEU A O 1
ATOM 774 N N . PRO A 1 101 ? -1.143 -31.139 -17.724 1 96.12 101 PRO A N 1
ATOM 775 C CA . PRO A 1 101 ? -1.066 -30.245 -18.881 1 96.12 101 PRO A CA 1
ATOM 776 C C . PRO A 1 101 ? -0.48 -28.878 -18.533 1 96.12 101 PRO A C 1
ATOM 778 O O . PRO A 1 101 ? -0.651 -28.397 -17.41 1 96.12 101 PRO A O 1
ATOM 781 N N . LYS A 1 102 ? 0.147 -28.307 -19.469 1 94.51 102 LYS A N 1
ATOM 782 C CA . LYS A 1 102 ? 0.885 -27.063 -19.269 1 94.51 102 LYS A CA 1
ATOM 783 C C . LYS A 1 102 ? -0.026 -25.964 -18.729 1 94.51 102 LYS A C 1
ATOM 785 O O . LYS A 1 102 ? 0.39 -25.16 -17.892 1 94.51 102 LYS A O 1
ATOM 790 N N . ASP A 1 103 ? -1.275 -25.873 -19.14 1 94.25 103 ASP A N 1
ATOM 791 C CA . ASP A 1 103 ? -2.197 -24.807 -18.76 1 94.25 103 ASP A CA 1
ATOM 792 C C . ASP A 1 103 ? -2.661 -24.971 -17.315 1 94.25 103 ASP A C 1
ATOM 794 O O . ASP A 1 103 ? -3.33 -24.092 -16.768 1 94.25 103 ASP A O 1
ATOM 798 N N . GLN A 1 104 ? -2.186 -26.035 -16.676 1 96.61 104 GLN A N 1
ATOM 799 C CA . GLN A 1 104 ? -2.572 -26.283 -15.291 1 96.61 104 GLN A CA 1
ATOM 800 C C . GLN A 1 104 ? -1.386 -26.103 -14.348 1 96.61 104 GLN A C 1
ATOM 802 O O . GLN A 1 104 ? -1.544 -26.151 -13.126 1 96.61 104 GLN A O 1
ATOM 807 N N . TRP A 1 105 ? -0.266 -25.904 -14.919 1 96.33 105 TRP A N 1
ATOM 808 C CA . TRP A 1 105 ? 0.948 -25.807 -14.116 1 96.33 105 TRP A CA 1
ATOM 809 C C . TRP A 1 105 ? 0.847 -24.662 -13.113 1 96.33 105 TRP A C 1
ATOM 811 O O . TRP A 1 105 ? 1.132 -24.841 -11.927 1 96.33 105 TRP A O 1
ATOM 821 N N . GLU A 1 106 ? 0.424 -23.485 -13.566 1 95.68 106 GLU A N 1
ATOM 822 C CA . GLU A 1 106 ? 0.325 -22.317 -12.696 1 95.68 106 GLU A CA 1
ATOM 823 C C . GLU A 1 106 ? -0.65 -22.565 -11.548 1 95.68 106 GLU A C 1
ATOM 825 O O . GLU A 1 106 ? -0.341 -22.276 -10.391 1 95.68 106 GLU A O 1
ATOM 830 N N . SER A 1 107 ? -1.806 -23.084 -11.931 1 95.83 107 SER A N 1
ATOM 831 C CA . SER A 1 107 ? -2.819 -23.356 -10.917 1 95.83 107 SER A CA 1
ATOM 832 C C . SER A 1 107 ? -2.308 -24.346 -9.876 1 95.83 107 SER A C 1
ATOM 834 O O . SER A 1 107 ? -2.52 -24.158 -8.676 1 95.83 107 SER A O 1
ATOM 836 N N . ASP A 1 108 ? -1.695 -25.379 -10.297 1 96.13 108 ASP A N 1
ATOM 837 C CA . ASP A 1 108 ? -1.14 -26.38 -9.39 1 96.13 108 ASP A CA 1
ATOM 838 C C . ASP A 1 108 ? -0.052 -25.777 -8.506 1 96.13 108 ASP A C 1
ATOM 840 O O . ASP A 1 108 ? -0.028 -26.011 -7.295 1 96.13 108 ASP A O 1
ATOM 844 N N . PHE A 1 109 ? 0.824 -25.054 -9.062 1 95.09 109 PHE A N 1
ATOM 845 C CA . PHE A 1 109 ? 1.888 -24.389 -8.319 1 95.09 109 PHE A CA 1
ATOM 846 C C . PHE A 1 109 ? 1.309 -23.5 -7.225 1 95.09 109 PHE A C 1
ATOM 848 O O . PHE A 1 109 ? 1.756 -23.549 -6.077 1 95.09 109 PHE A O 1
ATOM 855 N N . MET A 1 110 ? 0.319 -22.645 -7.568 1 94.93 110 MET A N 1
ATOM 856 C CA . MET A 1 110 ? -0.277 -21.726 -6.603 1 94.93 110 MET A CA 1
ATOM 857 C C . MET A 1 110 ? -0.932 -22.49 -5.458 1 94.93 110 MET A C 1
ATOM 859 O O . MET A 1 110 ? -0.756 -22.138 -4.29 1 94.93 110 MET A O 1
ATOM 863 N N . LYS A 1 111 ? -1.63 -23.535 -5.775 1 94.05 111 LYS A N 1
ATOM 864 C CA . LYS A 1 111 ? -2.371 -24.31 -4.784 1 94.05 111 LYS A CA 1
ATOM 865 C C . LYS A 1 111 ? -1.423 -25.023 -3.824 1 94.05 111 LYS A C 1
ATOM 867 O O . LYS A 1 111 ? -1.68 -25.082 -2.619 1 94.05 111 LYS A O 1
ATOM 872 N N . ASN A 1 112 ? -0.322 -25.452 -4.335 1 92.51 112 ASN A N 1
ATOM 873 C CA . ASN A 1 112 ? 0.516 -26.345 -3.543 1 92.51 112 ASN A CA 1
ATOM 874 C C . ASN A 1 112 ? 1.725 -25.615 -2.965 1 92.51 112 ASN A C 1
ATOM 876 O O . ASN A 1 112 ? 2.273 -26.026 -1.941 1 92.51 112 ASN A O 1
ATOM 880 N N . HIS A 1 113 ? 2.164 -24.546 -3.536 1 90.65 113 HIS A N 1
ATOM 881 C CA . HIS A 1 113 ? 3.394 -23.894 -3.1 1 90.65 113 HIS A CA 1
ATOM 882 C C . HIS A 1 113 ? 3.121 -22.477 -2.608 1 90.65 113 HIS A C 1
ATOM 884 O O . HIS A 1 113 ? 3.957 -21.881 -1.924 1 90.65 113 HIS A O 1
ATOM 890 N N . ARG A 1 114 ? 1.949 -21.894 -2.972 1 91.65 114 ARG A N 1
ATOM 891 C CA . ARG A 1 114 ? 1.547 -20.565 -2.521 1 91.65 114 ARG A CA 1
ATOM 892 C C . ARG A 1 114 ? 0.107 -20.569 -2.02 1 91.65 114 ARG A C 1
ATOM 894 O O . ARG A 1 114 ? -0.702 -19.736 -2.433 1 91.65 114 ARG A O 1
ATOM 901 N N . PRO A 1 115 ? -0.192 -21.458 -1.088 1 90.41 115 PRO A N 1
ATOM 902 C CA . PRO A 1 115 ? -1.587 -21.643 -0.684 1 90.41 115 PRO A CA 1
ATOM 903 C C . PRO A 1 115 ? -2.164 -20.42 0.025 1 90.41 115 PRO A C 1
ATOM 905 O O . PRO A 1 115 ? -3.386 -20.273 0.115 1 90.41 115 PRO A O 1
ATOM 908 N N . LEU A 1 116 ? -1.349 -19.516 0.421 1 90.46 116 LEU A N 1
ATOM 909 C CA . LEU A 1 116 ? -1.829 -18.355 1.163 1 90.46 116 LEU A CA 1
ATOM 910 C C . LEU A 1 116 ? -2.19 -17.217 0.215 1 90.46 116 LEU A C 1
ATOM 912 O O . LEU A 1 116 ? -2.787 -16.221 0.633 1 90.46 116 LEU A O 1
ATOM 916 N N . SER A 1 117 ? -1.804 -17.388 -1.054 1 93.15 117 SER A N 1
ATOM 917 C CA . SER A 1 117 ? -2.147 -16.349 -2.02 1 93.15 117 SER A CA 1
ATOM 918 C C . SER A 1 117 ? -3.658 -16.204 -2.163 1 93.15 117 SER A C 1
ATOM 920 O O . SER A 1 117 ? -4.371 -17.199 -2.316 1 93.15 117 SER A O 1
ATOM 922 N N . ARG A 1 118 ? -4.119 -14.986 -2.188 1 93.69 118 ARG A N 1
ATOM 923 C CA . ARG A 1 118 ? -5.549 -14.729 -2.325 1 93.69 118 ARG A CA 1
ATOM 924 C C . ARG A 1 118 ? -5.966 -14.718 -3.792 1 93.69 118 ARG A C 1
ATOM 926 O O . ARG A 1 118 ? -7.093 -15.088 -4.126 1 93.69 118 ARG A O 1
ATOM 933 N N . ILE A 1 119 ? -5.071 -14.368 -4.646 1 94.13 119 ILE A N 1
ATOM 934 C CA . ILE A 1 119 ? -5.46 -14.22 -6.044 1 94.13 119 ILE A CA 1
ATOM 935 C C . ILE A 1 119 ? -5.304 -15.556 -6.767 1 94.13 119 ILE A C 1
ATOM 937 O O . ILE A 1 119 ? -5.84 -15.742 -7.862 1 94.13 119 ILE A O 1
ATOM 941 N N . GLN A 1 120 ? -4.489 -16.512 -6.285 1 95.25 120 GLN A N 1
ATOM 942 C CA . GLN A 1 120 ? -4.309 -17.883 -6.75 1 95.25 120 GLN A CA 1
ATOM 943 C C . GLN A 1 120 ? -3.879 -17.916 -8.214 1 95.25 120 GLN A C 1
ATOM 945 O O . GLN A 1 120 ? -4.358 -18.747 -8.988 1 95.25 120 GLN A O 1
ATOM 950 N N . ARG A 1 121 ? -3.169 -16.979 -8.575 1 95.36 121 ARG A N 1
ATOM 951 C CA . ARG A 1 121 ? -2.445 -16.909 -9.84 1 95.36 121 ARG A CA 1
ATOM 952 C C . ARG A 1 121 ? -1.148 -16.122 -9.686 1 95.36 121 ARG A C 1
ATOM 954 O O . ARG A 1 121 ? -0.993 -15.351 -8.737 1 95.36 121 ARG A O 1
ATOM 961 N N . LEU A 1 122 ? -0.269 -16.356 -10.605 1 96.02 122 LEU A N 1
ATOM 962 C CA . LEU A 1 122 ? 0.926 -15.521 -10.641 1 96.02 122 LEU A CA 1
ATOM 963 C C . LEU A 1 122 ? 0.578 -14.09 -11.036 1 96.02 122 LEU A C 1
ATOM 965 O O . LEU A 1 122 ? -0.281 -13.87 -11.894 1 96.02 122 LEU A O 1
ATOM 969 N N . ILE A 1 123 ? 1.212 -13.145 -10.386 1 96.27 123 ILE A N 1
ATOM 970 C CA . ILE A 1 123 ? 1.081 -11.739 -10.753 1 96.27 123 ILE A CA 1
ATOM 971 C C . ILE A 1 123 ? 1.738 -11.497 -12.111 1 96.27 123 ILE A C 1
ATOM 973 O O . ILE A 1 123 ? 2.821 -12.018 -12.385 1 96.27 123 ILE A O 1
ATOM 977 N N . ARG A 1 124 ? 1.063 -10.755 -12.972 1 96.45 124 ARG A N 1
ATOM 978 C CA . ARG A 1 124 ? 1.67 -10.388 -14.248 1 96.45 124 ARG A CA 1
ATOM 979 C C . ARG A 1 124 ? 2.587 -9.18 -14.091 1 96.45 124 ARG A C 1
ATOM 981 O O . ARG A 1 124 ? 2.266 -8.242 -13.358 1 96.45 124 ARG A O 1
ATOM 988 N N . PRO A 1 125 ? 3.711 -9.2 -14.79 1 95.7 125 PRO A N 1
ATOM 989 C CA . PRO A 1 125 ? 4.638 -8.07 -14.688 1 95.7 125 PRO A CA 1
ATOM 990 C C . PRO A 1 125 ? 3.961 -6.726 -14.949 1 95.7 125 PRO A C 1
ATOM 992 O O . PRO A 1 125 ? 4.299 -5.726 -14.311 1 95.7 125 PRO A O 1
ATOM 995 N N . ALA A 1 126 ? 2.999 -6.729 -15.773 1 95.64 126 ALA A N 1
ATOM 996 C CA . ALA A 1 126 ? 2.286 -5.498 -16.101 1 95.64 126 ALA A CA 1
ATOM 997 C C . ALA A 1 126 ? 1.538 -4.957 -14.885 1 95.64 126 ALA A C 1
ATOM 999 O O . ALA A 1 126 ? 1.378 -3.743 -14.737 1 95.64 126 ALA A O 1
ATOM 1000 N N . GLU A 1 127 ? 1.075 -5.778 -14.046 1 95.15 127 GLU A N 1
ATOM 1001 C CA . GLU A 1 127 ? 0.382 -5.348 -12.836 1 95.15 127 GLU A CA 1
ATOM 1002 C C . GLU A 1 127 ? 1.331 -4.629 -11.882 1 95.15 127 GLU A C 1
ATOM 1004 O O . GLU A 1 127 ? 0.983 -3.59 -11.316 1 95.15 127 GLU A O 1
ATOM 1009 N N . VAL A 1 128 ? 2.475 -5.154 -11.736 1 94.93 128 VAL A N 1
ATOM 1010 C CA . VAL A 1 128 ? 3.499 -4.498 -10.93 1 94.93 128 VAL A CA 1
ATOM 1011 C C . VAL A 1 128 ? 3.898 -3.175 -11.579 1 94.93 128 VAL A C 1
ATOM 1013 O O . VAL A 1 128 ? 4.04 -2.158 -10.895 1 94.93 128 VAL A O 1
ATOM 1016 N N . GLY A 1 129 ? 4.051 -3.226 -12.873 1 95.64 129 GLY A N 1
ATOM 1017 C CA . GLY A 1 129 ? 4.414 -2.026 -13.609 1 95.64 129 GLY A CA 1
ATOM 1018 C C . GLY A 1 129 ? 3.414 -0.898 -13.442 1 95.64 129 GLY A C 1
ATOM 1019 O O . GLY A 1 129 ? 3.799 0.255 -13.237 1 95.64 129 GLY A O 1
ATOM 1020 N N . ARG A 1 130 ? 2.182 -1.182 -13.534 1 94.63 130 ARG A N 1
ATOM 1021 C CA . ARG A 1 130 ? 1.134 -0.175 -13.402 1 94.63 130 ARG A CA 1
ATOM 1022 C C . ARG A 1 130 ? 1.144 0.446 -12.009 1 94.63 130 ARG A C 1
ATOM 1024 O O . ARG A 1 130 ? 1.01 1.662 -11.865 1 94.63 130 ARG A O 1
ATOM 1031 N N . SER A 1 131 ? 1.274 -0.371 -11.028 1 94.12 131 SER A N 1
ATOM 1032 C CA . SER A 1 131 ? 1.36 0.14 -9.664 1 94.12 131 SER A CA 1
ATOM 1033 C C . SER A 1 131 ? 2.59 1.022 -9.481 1 94.12 131 SER A C 1
ATOM 1035 O O . SER A 1 131 ? 2.514 2.079 -8.85 1 94.12 131 SER A O 1
ATOM 1037 N N . THR A 1 132 ? 3.675 0.551 -10.045 1 95.36 132 THR A N 1
ATOM 1038 C CA . THR A 1 132 ? 4.91 1.325 -9.972 1 95.36 132 THR A CA 1
ATOM 1039 C C . THR A 1 132 ? 4.741 2.678 -10.656 1 95.36 132 THR A C 1
ATOM 1041 O O . THR A 1 132 ? 5.187 3.703 -10.135 1 95.36 132 THR A O 1
ATOM 1044 N N . ALA A 1 133 ? 4.094 2.682 -11.797 1 95.39 133 ALA A N 1
ATOM 1045 C CA . ALA A 1 133 ? 3.846 3.925 -12.522 1 95.39 133 ALA A CA 1
ATOM 1046 C C . ALA A 1 133 ? 2.988 4.88 -11.697 1 95.39 133 ALA A C 1
ATOM 1048 O O . ALA A 1 133 ? 3.23 6.089 -11.686 1 95.39 133 ALA A O 1
ATOM 1049 N N . PHE A 1 134 ? 2.058 4.366 -11.053 1 94.09 134 PHE A N 1
ATOM 1050 C CA . PHE A 1 134 ? 1.215 5.187 -10.192 1 94.09 134 PHE A CA 1
ATOM 1051 C C . PHE A 1 134 ? 2.036 5.813 -9.07 1 94.09 134 PHE A C 1
ATOM 1053 O O . PHE A 1 134 ? 1.963 7.022 -8.842 1 94.09 134 PHE A O 1
ATOM 1060 N N . VAL A 1 135 ? 2.882 5.004 -8.4 1 94.25 135 VAL A N 1
ATOM 1061 C CA . VAL A 1 135 ? 3.687 5.457 -7.271 1 94.25 135 VAL A CA 1
ATOM 1062 C C . VAL A 1 135 ? 4.718 6.478 -7.748 1 94.25 135 VAL A C 1
ATOM 1064 O O . VAL A 1 135 ? 5.082 7.394 -7.007 1 94.25 135 VAL A O 1
ATOM 1067 N N . ALA A 1 136 ? 5.091 6.346 -8.989 1 94.74 136 ALA A N 1
ATOM 1068 C CA . ALA A 1 136 ? 6.096 7.234 -9.567 1 94.74 136 ALA A CA 1
ATOM 1069 C C . ALA A 1 136 ? 5.467 8.544 -10.033 1 94.74 136 ALA A C 1
ATOM 1071 O O . ALA A 1 136 ? 6.176 9.5 -10.357 1 94.74 136 ALA A O 1
ATOM 1072 N N . SER A 1 137 ? 4.192 8.633 -10.057 1 93.47 137 SER A N 1
ATOM 1073 C CA . SER A 1 137 ? 3.494 9.794 -10.599 1 93.47 137 SER A CA 1
ATOM 1074 C C . SER A 1 137 ? 3.33 10.883 -9.544 1 93.47 137 SER A C 1
ATOM 1076 O O . SER A 1 137 ? 3.481 10.624 -8.348 1 93.47 137 SER A O 1
ATOM 1078 N N . PRO A 1 138 ? 2.96 12.123 -9.99 1 91.67 138 PRO A N 1
ATOM 1079 C CA . PRO A 1 138 ? 2.666 13.199 -9.04 1 91.67 138 PRO A CA 1
ATOM 1080 C C . PRO A 1 138 ? 1.412 12.928 -8.212 1 91.67 138 PRO A C 1
ATOM 1082 O O . PRO A 1 138 ? 1.166 13.613 -7.216 1 91.67 138 PRO A O 1
ATOM 1085 N N . TYR A 1 139 ? 0.779 11.802 -8.533 1 88.71 139 TYR A N 1
ATOM 1086 C CA . TYR A 1 139 ? -0.482 11.494 -7.867 1 88.71 139 TYR A CA 1
ATOM 1087 C C . TYR A 1 139 ? -0.243 10.729 -6.572 1 88.71 139 TYR A C 1
ATOM 1089 O O . TYR A 1 139 ? -1.157 10.57 -5.759 1 88.71 139 TYR A O 1
ATOM 1097 N N . SER A 1 140 ? 0.97 10.298 -6.341 1 90.28 140 SER A N 1
ATOM 1098 C CA . SER A 1 140 ? 1.298 9.538 -5.14 1 90.28 140 SER A CA 1
ATOM 1099 C C . SER A 1 140 ? 2.08 10.389 -4.144 1 90.28 140 SER A C 1
ATOM 1101 O O . SER A 1 140 ? 3.112 9.957 -3.627 1 90.28 140 SER A O 1
ATOM 1103 N N . SER A 1 141 ? 1.61 11.562 -3.874 1 93.07 141 SER A N 1
ATOM 1104 C CA . SER A 1 141 ? 2.33 12.512 -3.033 1 93.07 141 SER A CA 1
ATOM 1105 C C . SER A 1 141 ? 1.902 12.395 -1.574 1 93.07 141 SER A C 1
ATOM 1107 O O . SER A 1 141 ? 2.447 13.078 -0.704 1 93.07 141 SER A O 1
ATOM 1109 N N . SER A 1 142 ? 0.976 11.423 -1.286 1 93.46 142 SER A N 1
ATOM 1110 C CA . SER A 1 142 ? 0.365 11.393 0.039 1 93.46 142 SER A CA 1
ATOM 1111 C C . SER A 1 142 ? 1.104 10.437 0.968 1 93.46 142 SER A C 1
ATOM 1113 O O . SER A 1 142 ? 0.721 10.27 2.128 1 93.46 142 SER A O 1
ATOM 1115 N N . PHE A 1 143 ? 2.167 9.813 0.418 1 93.03 143 PHE A N 1
ATOM 1116 C CA . PHE A 1 143 ? 2.875 8.874 1.28 1 93.03 143 PHE A CA 1
ATOM 1117 C C . PHE A 1 143 ? 4.351 8.802 0.905 1 93.03 143 PHE A C 1
ATOM 1119 O O . PHE A 1 143 ? 4.72 9.073 -0.24 1 93.03 143 PHE A O 1
ATOM 1126 N N . SER A 1 144 ? 5.127 8.588 1.877 1 94.32 144 SER A N 1
ATOM 1127 C CA . SER A 1 144 ? 6.567 8.373 1.774 1 94.32 144 SER A CA 1
ATOM 1128 C C . SER A 1 144 ? 7.07 7.456 2.884 1 94.32 144 SER A C 1
ATOM 1130 O O . SER A 1 144 ? 6.618 7.551 4.027 1 94.32 144 SER A O 1
ATOM 1132 N N . GLY A 1 145 ? 7.923 6.551 2.518 1 93.09 145 GLY A N 1
ATOM 1133 C CA . GLY A 1 145 ? 8.44 5.584 3.473 1 93.09 145 GLY A CA 1
ATOM 1134 C C . GLY A 1 145 ? 7.553 4.362 3.625 1 93.09 145 GLY A C 1
ATOM 1135 O O . GLY A 1 145 ? 7.587 3.689 4.657 1 93.09 145 GLY A O 1
ATOM 1136 N N . GLU A 1 146 ? 6.748 4.13 2.63 1 92.31 146 GLU A N 1
ATOM 1137 C CA . GLU A 1 146 ? 5.756 3.062 2.717 1 92.31 146 GLU A CA 1
ATOM 1138 C C . GLU A 1 146 ? 6.228 1.81 1.983 1 92.31 146 GLU A C 1
ATOM 1140 O O . GLU A 1 146 ? 7.02 1.896 1.043 1 92.31 146 GLU A O 1
ATOM 1145 N N . ALA A 1 147 ? 5.74 0.744 2.48 1 92.38 147 ALA A N 1
ATOM 1146 C CA . ALA A 1 147 ? 5.923 -0.547 1.822 1 92.38 147 ALA A CA 1
ATOM 1147 C C . ALA A 1 147 ? 4.605 -1.067 1.256 1 92.38 147 ALA A C 1
ATOM 1149 O O . ALA A 1 147 ? 3.718 -1.476 2.009 1 92.38 147 ALA A O 1
ATOM 1150 N N . LEU A 1 148 ? 4.539 -1.02 -0.037 1 92.76 148 LEU A N 1
ATOM 1151 C CA . LEU A 1 148 ? 3.311 -1.431 -0.71 1 92.76 148 LEU A CA 1
ATOM 1152 C C . LEU A 1 148 ? 3.373 -2.904 -1.101 1 92.76 148 LEU A C 1
ATOM 1154 O O . LEU A 1 148 ? 4.211 -3.3 -1.914 1 92.76 148 LEU A O 1
ATOM 1158 N N . ARG A 1 149 ? 2.457 -3.648 -0.617 1 92.94 149 ARG A N 1
ATOM 1159 C CA . ARG A 1 149 ? 2.426 -5.077 -0.912 1 92.94 149 ARG A CA 1
ATOM 1160 C C . ARG A 1 149 ? 1.559 -5.365 -2.133 1 92.94 149 ARG A C 1
ATOM 1162 O O . ARG A 1 149 ? 0.354 -5.103 -2.122 1 92.94 149 ARG A O 1
ATOM 1169 N N . LEU A 1 150 ? 2.214 -5.733 -3.064 1 94.17 150 LEU A N 1
ATOM 1170 C CA . LEU A 1 150 ? 1.579 -6.276 -4.26 1 94.17 150 LEU A CA 1
ATOM 1171 C C . LEU A 1 150 ? 1.825 -7.776 -4.373 1 94.17 150 LEU A C 1
ATOM 1173 O O . LEU A 1 150 ? 2.376 -8.245 -5.372 1 94.17 150 LEU A O 1
ATOM 1177 N N . ASP A 1 151 ? 1.41 -8.477 -3.33 1 93.96 151 ASP A N 1
ATOM 1178 C CA . ASP A 1 151 ? 1.892 -9.844 -3.159 1 93.96 151 ASP A CA 1
ATOM 1179 C C . ASP A 1 151 ? 0.778 -10.856 -3.417 1 93.96 151 ASP A C 1
ATOM 1181 O O . ASP A 1 151 ? 0.868 -12.008 -2.989 1 93.96 151 ASP A O 1
ATOM 1185 N N . GLY A 1 152 ? -0.333 -10.397 -4.035 1 94.36 152 GLY A N 1
ATOM 1186 C CA . GLY A 1 152 ? -1.458 -11.284 -4.286 1 94.36 152 GLY A CA 1
ATOM 1187 C C . GLY A 1 152 ? -2.18 -11.706 -3.02 1 94.36 152 GLY A C 1
ATOM 1188 O O . GLY A 1 152 ? -2.927 -12.686 -3.023 1 94.36 152 GLY A O 1
ATOM 1189 N N . GLY A 1 153 ? -1.858 -11.055 -1.922 1 92.91 153 GLY A N 1
ATOM 1190 C CA . GLY A 1 153 ? -2.454 -11.406 -0.643 1 92.91 153 GLY A CA 1
ATOM 1191 C C . GLY A 1 153 ? -1.735 -12.542 0.059 1 92.91 153 GLY A C 1
ATOM 1192 O O . GLY A 1 153 ? -2.313 -13.214 0.915 1 92.91 153 GLY A O 1
ATOM 1193 N N . LEU A 1 154 ? -0.541 -12.785 -0.273 1 91.55 154 LEU A N 1
ATOM 1194 C CA . LEU A 1 154 ? 0.229 -13.919 0.226 1 91.55 154 LEU A CA 1
ATOM 1195 C C . LEU A 1 154 ? 0.522 -13.764 1.715 1 91.55 154 LEU A C 1
ATOM 1197 O O . LEU A 1 154 ? 0.479 -14.742 2.465 1 91.55 154 LEU A O 1
ATOM 1201 N N . VAL A 1 155 ? 0.877 -12.553 2.177 1 89 155 VAL A N 1
ATOM 1202 C CA . VAL A 1 155 ? 1.188 -12.303 3.58 1 89 155 VAL A CA 1
ATOM 1203 C C . VAL A 1 155 ? -0.089 -12.376 4.414 1 89 155 VAL A C 1
ATOM 1205 O O . VAL A 1 155 ? -1.011 -11.581 4.22 1 89 155 VAL A O 1
ATOM 1208 N N . PRO A 1 156 ? -0.15 -13.273 5.279 1 86.56 156 PRO A N 1
ATOM 1209 C CA . PRO A 1 156 ? -1.417 -13.555 5.956 1 86.56 156 PRO A CA 1
ATOM 1210 C C . PRO A 1 156 ? -1.688 -12.605 7.121 1 86.56 156 PRO A C 1
ATOM 1212 O O . PRO A 1 156 ? -2.774 -12.635 7.707 1 86.56 156 PRO A O 1
ATOM 1215 N N . THR A 1 157 ? -0.732 -11.746 7.438 1 83.96 157 THR A N 1
ATOM 1216 C CA . THR A 1 157 ? -0.884 -10.879 8.602 1 83.96 157 THR A CA 1
ATOM 1217 C C . THR A 1 157 ? -1.244 -9.459 8.174 1 83.96 157 THR A C 1
ATOM 1219 O O . THR A 1 157 ? -1.174 -9.125 6.99 1 83.96 157 THR A O 1
ATOM 1222 N N . LEU A 1 158 ? -1.7 -8.68 9.077 1 80.71 158 LEU A N 1
ATOM 1223 C CA . LEU A 1 158 ? -2.097 -7.302 8.809 1 80.71 158 LEU A CA 1
ATOM 1224 C C . LEU A 1 158 ? -0.886 -6.449 8.445 1 80.71 158 LEU A C 1
ATOM 1226 O O . LEU A 1 158 ? -1.019 -5.441 7.747 1 80.71 158 LEU A O 1
ATOM 1230 N N . TYR A 1 159 ? 0.279 -6.779 8.998 1 73.15 159 TYR A N 1
ATOM 1231 C CA . TYR A 1 159 ? 1.502 -6.019 8.763 1 73.15 159 TYR A CA 1
ATOM 1232 C C . TYR A 1 159 ? 2.667 -6.946 8.442 1 73.15 159 TYR A C 1
ATOM 1234 O O . TYR A 1 159 ? 2.689 -8.1 8.877 1 73.15 159 TYR A O 1
ATOM 1242 N N . MET B 1 1 ? -19.349 4.042 22.131 1 54.27 1 MET B N 1
ATOM 1243 C CA . MET B 1 1 ? -18.569 3.012 21.453 1 54.27 1 MET B CA 1
ATOM 1244 C C . MET B 1 1 ? -19.436 2.233 20.469 1 54.27 1 MET B C 1
ATOM 1246 O O . MET B 1 1 ? -19.057 2.05 19.311 1 54.27 1 MET B O 1
ATOM 1250 N N . ALA B 1 2 ? -20.639 1.941 20.938 1 54.74 2 ALA B N 1
ATOM 1251 C CA . ALA B 1 2 ? -21.543 1.123 20.134 1 54.74 2 ALA B CA 1
ATOM 1252 C C . ALA B 1 2 ? -21.911 1.828 18.832 1 54.74 2 ALA B C 1
ATOM 1254 O O . ALA B 1 2 ? -21.957 1.202 17.771 1 54.74 2 ALA B O 1
ATOM 1255 N N . THR B 1 3 ? -22.102 3.047 18.935 1 54.84 3 THR B N 1
ATOM 1256 C CA . THR B 1 3 ? -22.511 3.794 17.75 1 54.84 3 THR B CA 1
ATOM 1257 C C . THR B 1 3 ? -21.38 3.848 16.728 1 54.84 3 THR B C 1
ATOM 1259 O O . THR B 1 3 ? -21.614 3.703 15.527 1 54.84 3 THR B O 1
ATOM 1262 N N . PHE B 1 4 ? -20.159 3.929 17.263 1 54.54 4 PHE B N 1
ATOM 1263 C CA . PHE B 1 4 ? -19.008 3.986 16.37 1 54.54 4 PHE B CA 1
ATOM 1264 C C . PHE B 1 4 ? -18.795 2.647 15.674 1 54.54 4 PHE B C 1
ATOM 1266 O O . PHE B 1 4 ? -18.534 2.602 14.47 1 54.54 4 PHE B O 1
ATOM 1273 N N . ILE B 1 5 ? -18.903 1.682 16.487 1 62.53 5 ILE B N 1
ATOM 1274 C CA . ILE B 1 5 ? -18.732 0.338 15.947 1 62.53 5 ILE B CA 1
ATOM 1275 C C . ILE B 1 5 ? -19.817 0.057 14.91 1 62.53 5 ILE B C 1
ATOM 1277 O O . ILE B 1 5 ? -19.536 -0.494 13.842 1 62.53 5 ILE B O 1
ATOM 1281 N N . ASP B 1 6 ? -20.991 0.616 15.325 1 59.82 6 ASP B N 1
ATOM 1282 C CA . ASP B 1 6 ? -22.119 0.34 14.441 1 59.82 6 ASP B CA 1
ATOM 1283 C C . ASP B 1 6 ? -21.928 1.008 13.081 1 59.82 6 ASP B C 1
ATOM 1285 O O . ASP B 1 6 ? -22.136 0.381 12.041 1 59.82 6 ASP B O 1
ATOM 1289 N N . VAL B 1 7 ? -21.535 2.234 13.156 1 55.03 7 VAL B N 1
ATOM 1290 C CA . VAL B 1 7 ? -21.474 3.015 11.925 1 55.03 7 VAL B CA 1
ATOM 1291 C C . VAL B 1 7 ? -20.202 2.666 11.155 1 55.03 7 VAL B C 1
ATOM 1293 O O . VAL B 1 7 ? -20.247 2.418 9.948 1 55.03 7 VAL B O 1
ATOM 1296 N N . ASN B 1 8 ? -19.151 2.603 11.946 1 57.04 8 ASN B N 1
ATOM 1297 C CA . ASN B 1 8 ? -17.879 2.509 11.237 1 57.04 8 ASN B CA 1
ATOM 1298 C C . ASN B 1 8 ? -17.59 1.078 10.791 1 57.04 8 ASN B C 1
ATOM 1300 O O . ASN B 1 8 ? -16.912 0.862 9.785 1 57.04 8 ASN B O 1
ATOM 1304 N N . PHE B 1 9 ? -18.154 0.208 11.493 1 67.12 9 PHE B N 1
ATOM 1305 C CA . PHE B 1 9 ? -17.8 -1.181 11.225 1 67.12 9 PHE B CA 1
ATOM 1306 C C . PHE B 1 9 ? -18.977 -1.931 10.613 1 67.12 9 PHE B C 1
ATOM 1308 O O . PHE B 1 9 ? -18.853 -2.52 9.537 1 67.12 9 PHE B O 1
ATOM 1315 N N . TYR B 1 10 ? -20.048 -1.663 11.114 1 69.26 10 TYR B N 1
ATOM 1316 C CA . TYR B 1 10 ? -21.174 -2.495 10.705 1 69.26 10 TYR B CA 1
ATOM 1317 C C . TYR B 1 10 ? -21.683 -2.085 9.328 1 69.26 10 TYR B C 1
ATOM 1319 O O . TYR B 1 10 ? -22.069 -2.936 8.523 1 69.26 10 TYR B O 1
ATOM 1327 N N . SER B 1 11 ? -21.634 -0.801 9.081 1 69.21 11 SER B N 1
ATOM 1328 C CA . SER B 1 11 ? -22.151 -0.351 7.793 1 69.21 11 SER B CA 1
ATOM 1329 C C . SER B 1 11 ? -21.313 -0.895 6.64 1 69.21 11 SER B C 1
ATOM 1331 O O . SER B 1 11 ? -21.856 -1.403 5.657 1 69.21 11 SER B O 1
ATOM 1333 N N . GLY B 1 12 ? -20.043 -0.787 6.806 1 72.53 12 GLY B N 1
ATOM 1334 C CA . GLY B 1 12 ? -19.163 -1.32 5.779 1 72.53 12 GLY B CA 1
ATOM 1335 C C . GLY B 1 12 ? -19.29 -2.821 5.604 1 72.53 12 GLY B C 1
ATOM 1336 O O . GLY B 1 12 ? -19.342 -3.318 4.477 1 72.53 12 GLY B O 1
ATOM 1337 N N . ASN B 1 13 ? -19.368 -3.402 6.732 1 76.83 13 ASN B N 1
ATOM 1338 C CA . ASN B 1 13 ? -19.519 -4.853 6.705 1 76.83 13 ASN B CA 1
ATOM 1339 C C . ASN B 1 13 ? -20.843 -5.266 6.068 1 76.83 13 ASN B C 1
ATOM 1341 O O . ASN B 1 13 ? -20.887 -6.205 5.271 1 76.83 13 ASN B O 1
ATOM 1345 N N . ALA B 1 14 ? -21.873 -4.507 6.445 1 78.92 14 ALA B N 1
ATOM 1346 C CA . ALA B 1 14 ? -23.194 -4.828 5.91 1 78.92 14 ALA B CA 1
ATOM 1347 C C . ALA B 1 14 ? -23.234 -4.64 4.397 1 78.92 14 ALA B C 1
ATOM 1349 O O . ALA B 1 14 ? -23.81 -5.46 3.678 1 78.92 14 ALA B O 1
ATOM 1350 N N . LEU B 1 15 ? -22.632 -3.627 3.933 1 84.52 15 LEU B N 1
ATOM 1351 C CA . LEU B 1 15 ? -22.6 -3.357 2.499 1 84.52 15 LEU B CA 1
ATOM 1352 C C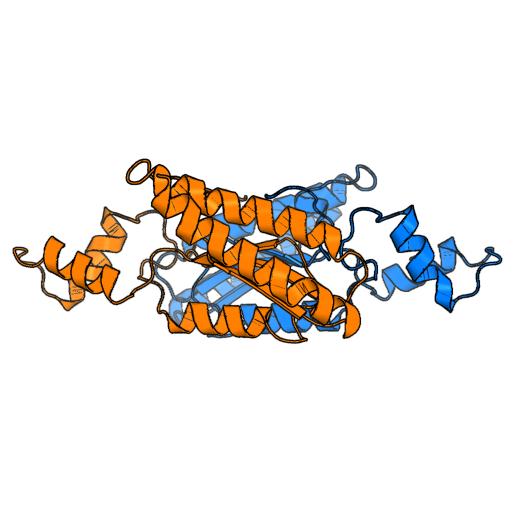 . LEU B 1 15 ? -21.791 -4.419 1.763 1 84.52 15 LEU B C 1
ATOM 1354 O O . LEU B 1 15 ? -22.191 -4.877 0.69 1 84.52 15 LEU B O 1
ATOM 1358 N N . ALA B 1 16 ? -20.716 -4.804 2.325 1 86.94 16 ALA B N 1
ATOM 1359 C CA . ALA B 1 16 ? -19.897 -5.85 1.718 1 86.94 16 ALA B CA 1
ATOM 1360 C C . ALA B 1 16 ? -20.664 -7.166 1.633 1 86.94 16 ALA B C 1
ATOM 1362 O O . ALA B 1 16 ? -20.634 -7.844 0.603 1 86.94 16 ALA B O 1
ATOM 1363 N N . LYS B 1 17 ? -21.395 -7.475 2.68 1 82.72 17 LYS B N 1
ATOM 1364 C CA . LYS B 1 17 ? -22.178 -8.707 2.716 1 82.72 17 LYS B CA 1
ATOM 1365 C C . LYS B 1 17 ? -23.277 -8.69 1.658 1 82.72 17 LYS B C 1
ATOM 1367 O O . LYS B 1 17 ? -23.568 -9.717 1.041 1 82.72 17 LYS B O 1
ATOM 1372 N N . PHE B 1 18 ? -23.754 -7.512 1.49 1 87.9 18 PHE B N 1
ATOM 1373 C CA . PHE B 1 18 ? -24.868 -7.382 0.558 1 87.9 18 PHE B CA 1
ATOM 1374 C C . PHE B 1 18 ? -24.389 -7.525 -0.882 1 87.9 18 PHE B C 1
ATOM 1376 O O . PHE B 1 18 ? -25.043 -8.18 -1.697 1 87.9 18 PHE B O 1
ATOM 1383 N N . TYR B 1 19 ? -23.3 -7.031 -1.239 1 91.64 19 TYR B N 1
ATOM 1384 C CA . TYR B 1 19 ? -22.876 -6.952 -2.632 1 91.64 19 TYR B CA 1
ATOM 1385 C C . TYR B 1 19 ? -21.969 -8.122 -2.993 1 91.64 19 TYR B C 1
ATOM 1387 O O . TYR B 1 19 ? -21.804 -8.448 -4.171 1 91.64 19 TYR B O 1
ATOM 1395 N N . LEU B 1 20 ? -21.418 -8.821 -2.069 1 90.99 20 LEU B N 1
ATOM 1396 C CA . LEU B 1 20 ? -20.401 -9.841 -2.298 1 90.99 20 LEU B CA 1
ATOM 1397 C C . LEU B 1 20 ? -20.956 -10.983 -3.143 1 90.99 20 LEU B C 1
ATOM 1399 O O . LEU B 1 20 ? -20.317 -11.418 -4.103 1 90.99 20 LEU B O 1
ATOM 1403 N N . PRO B 1 21 ? -22.216 -11.469 -2.851 1 92.04 21 PRO B N 1
ATOM 1404 C CA . PRO B 1 21 ? -22.741 -12.558 -3.678 1 92.04 21 PRO B CA 1
ATOM 1405 C C . PRO B 1 21 ? -22.839 -12.183 -5.155 1 92.04 21 PRO B C 1
ATOM 1407 O O . PRO B 1 21 ? -22.533 -13.002 -6.025 1 92.04 21 PRO B O 1
ATOM 1410 N N . LYS B 1 22 ? -23.28 -11.026 -5.404 1 94.32 22 LYS B N 1
ATOM 1411 C CA . LYS B 1 22 ? -23.379 -10.577 -6.789 1 94.32 22 LYS B CA 1
ATOM 1412 C C . LYS B 1 22 ? -21.997 -10.427 -7.419 1 94.32 22 LYS B C 1
ATOM 1414 O O . LYS B 1 22 ? -21.81 -10.732 -8.599 1 94.32 22 LYS B O 1
ATOM 1419 N N . MET B 1 23 ? -21.075 -9.952 -6.715 1 94.73 23 MET B N 1
ATOM 1420 C CA . MET B 1 23 ? -19.7 -9.828 -7.189 1 94.73 23 MET B CA 1
ATOM 1421 C C . MET B 1 23 ? -19.12 -11.194 -7.539 1 94.73 23 MET B C 1
ATOM 1423 O O . MET B 1 23 ? -18.428 -11.339 -8.548 1 94.73 23 MET B O 1
ATOM 1427 N N . LEU B 1 24 ? -19.433 -12.088 -6.667 1 93.78 24 LEU B N 1
ATOM 1428 C CA . LEU B 1 24 ? -18.946 -13.444 -6.895 1 93.78 24 LEU B CA 1
ATOM 1429 C C . LEU B 1 24 ? -19.536 -14.025 -8.176 1 93.78 24 LEU B C 1
ATOM 1431 O O . LEU B 1 24 ? -18.823 -14.65 -8.964 1 93.78 24 LEU B O 1
ATOM 1435 N N . LYS B 1 25 ? -20.804 -13.808 -8.401 1 94.69 25 LYS B N 1
ATOM 1436 C CA . LYS B 1 25 ? -21.47 -14.292 -9.607 1 94.69 25 LYS B CA 1
ATOM 1437 C C . LYS B 1 25 ? -20.862 -13.666 -10.859 1 94.69 25 LYS B C 1
ATOM 1439 O O . LYS B 1 25 ? -20.704 -14.337 -11.881 1 94.69 25 LYS B O 1
ATOM 1444 N N . GLN B 1 26 ? -20.469 -12.41 -10.795 1 95.22 26 GLN B N 1
ATOM 1445 C CA . GLN B 1 26 ? -19.908 -11.672 -11.922 1 95.22 26 GLN B CA 1
ATOM 1446 C C . GLN B 1 26 ? -18.395 -11.853 -11.999 1 95.22 26 GLN B C 1
ATOM 1448 O O . GLN B 1 26 ? -17.764 -11.448 -12.977 1 95.22 26 GLN B O 1
ATOM 1453 N N . ASP B 1 27 ? -17.804 -12.337 -10.967 1 95.06 27 ASP B N 1
ATOM 1454 C CA . ASP B 1 27 ? -16.37 -12.572 -10.824 1 95.06 27 ASP B CA 1
ATOM 1455 C C . ASP B 1 27 ? -15.581 -11.276 -10.993 1 95.06 27 ASP B C 1
ATOM 1457 O O . ASP B 1 27 ? -14.6 -11.233 -11.738 1 95.06 27 ASP B O 1
ATOM 1461 N N . PHE B 1 28 ? -16.176 -10.234 -10.441 1 94.29 28 PHE B N 1
ATOM 1462 C CA . PHE B 1 28 ? -15.514 -8.935 -10.407 1 94.29 28 PHE B CA 1
ATOM 1463 C C . PHE B 1 28 ? -16.055 -8.082 -9.266 1 94.29 28 PHE B C 1
ATOM 1465 O O . PHE B 1 28 ? -17.258 -8.09 -8.994 1 94.29 28 PHE B O 1
ATOM 1472 N N . GLY B 1 29 ? -15.151 -7.406 -8.627 1 94.75 29 GLY B N 1
ATOM 1473 C CA . GLY B 1 29 ? -15.524 -6.481 -7.569 1 94.75 29 GLY B CA 1
ATOM 1474 C C . GLY B 1 29 ? -14.331 -5.926 -6.814 1 94.75 29 GLY B C 1
ATOM 1475 O O . GLY B 1 29 ? -13.273 -6.557 -6.764 1 94.75 29 GLY B O 1
ATOM 1476 N N . ARG B 1 30 ? -14.515 -4.728 -6.344 1 96 30 ARG B N 1
ATOM 1477 C CA . ARG B 1 30 ? -13.524 -4.05 -5.515 1 96 30 ARG B CA 1
ATOM 1478 C C . ARG B 1 30 ? -14.152 -3.53 -4.226 1 96 30 ARG B C 1
ATOM 1480 O O . ARG B 1 30 ? -15.02 -2.656 -4.26 1 96 30 ARG B O 1
ATOM 1487 N N . ILE B 1 31 ? -13.758 -4.117 -3.151 1 94.63 31 ILE B N 1
ATOM 1488 C CA . ILE B 1 31 ? -14.206 -3.654 -1.842 1 94.63 31 ILE B CA 1
ATOM 1489 C C . ILE B 1 31 ? -13.075 -2.9 -1.147 1 94.63 31 ILE B C 1
ATOM 1491 O O . ILE B 1 31 ? -11.972 -3.429 -0.989 1 94.63 31 ILE B O 1
ATOM 1495 N N . ILE B 1 32 ? -13.34 -1.667 -0.805 1 94.96 32 ILE B N 1
ATOM 1496 C CA . ILE B 1 32 ? -12.323 -0.835 -0.171 1 94.96 32 ILE B CA 1
ATOM 1497 C C . ILE B 1 32 ? -12.869 -0.257 1.133 1 94.96 32 ILE B C 1
ATOM 1499 O O . ILE B 1 32 ? -13.878 0.453 1.13 1 94.96 32 ILE B O 1
ATOM 1503 N N . PHE B 1 33 ? -12.21 -0.543 2.229 1 92.61 33 PHE B N 1
ATOM 1504 C CA . PHE B 1 33 ? -12.512 0.062 3.521 1 92.61 33 PHE B CA 1
ATOM 1505 C C . PHE B 1 33 ? -11.594 1.248 3.792 1 92.61 33 PHE B C 1
ATOM 1507 O O . PHE B 1 33 ? -10.396 1.19 3.507 1 92.61 33 PHE B O 1
ATOM 1514 N N . ILE B 1 34 ? -12.185 2.282 4.296 1 90.76 34 ILE B N 1
ATOM 1515 C CA . ILE B 1 34 ? -11.385 3.44 4.682 1 90.76 34 ILE B CA 1
ATOM 1516 C C . ILE B 1 34 ? -11.099 3.392 6.181 1 90.76 34 ILE B C 1
ATOM 1518 O O . ILE B 1 34 ? -12.014 3.516 6.998 1 90.76 34 ILE B O 1
ATOM 1522 N N . ALA B 1 35 ? -9.9 3.233 6.49 1 89.64 35 ALA B N 1
ATOM 1523 C CA . ALA B 1 35 ? -9.444 3.216 7.878 1 89.64 35 ALA B CA 1
ATOM 1524 C C . ALA B 1 35 ? -8.735 4.518 8.238 1 89.64 35 ALA B C 1
ATOM 1526 O O . ALA B 1 35 ? -9.276 5.606 8.027 1 89.64 35 ALA B O 1
ATOM 1527 N N . SER B 1 36 ? -7.599 4.326 8.968 1 86.8 36 SER B N 1
ATOM 1528 C CA . SER B 1 36 ? -6.761 5.43 9.427 1 86.8 36 SER B CA 1
ATOM 1529 C C . SER B 1 36 ? -5.386 4.936 9.865 1 86.8 36 SER B C 1
ATOM 1531 O O . SER B 1 36 ? -5.213 3.754 10.167 1 86.8 36 SER B O 1
ATOM 1533 N N . GLU B 1 37 ? -4.474 5.894 9.765 1 87.5 37 GLU B N 1
ATOM 1534 C CA . GLU B 1 37 ? -3.193 5.566 10.384 1 87.5 37 GLU B CA 1
ATOM 1535 C C . GLU B 1 37 ? -3.371 5.183 11.85 1 87.5 37 GLU B C 1
ATOM 1537 O O . GLU B 1 37 ? -2.55 4.453 12.41 1 87.5 37 GLU B O 1
ATOM 1542 N N . GLU B 1 38 ? -4.408 5.598 12.459 1 84.36 38 GLU B N 1
ATOM 1543 C CA . GLU B 1 38 ? -4.689 5.282 13.856 1 84.36 38 GLU B CA 1
ATOM 1544 C C . GLU B 1 38 ? -4.955 3.791 14.042 1 84.36 38 GLU B C 1
ATOM 1546 O O . GLU B 1 38 ? -4.943 3.288 15.168 1 84.36 38 GLU B O 1
ATOM 1551 N N . ALA B 1 39 ? -5.245 3.158 12.939 1 84.62 39 ALA B N 1
ATOM 1552 C CA . ALA B 1 39 ? -5.479 1.718 13.004 1 84.62 39 ALA B CA 1
ATOM 1553 C C . ALA B 1 39 ? -4.214 0.975 13.423 1 84.62 39 ALA B C 1
ATOM 1555 O O . ALA B 1 39 ? -4.287 -0.119 13.987 1 84.62 39 ALA B O 1
ATOM 1556 N N . VAL B 1 40 ? -3.008 1.657 13.173 1 86.22 40 VAL B N 1
ATOM 1557 C CA . VAL B 1 40 ? -1.764 0.944 13.444 1 86.22 40 VAL B CA 1
ATOM 1558 C C . VAL B 1 40 ? -0.881 1.78 14.368 1 86.22 40 VAL B C 1
ATOM 1560 O O . VAL B 1 40 ? 0.125 1.29 14.887 1 86.22 40 VAL B O 1
ATOM 1563 N N . MET B 1 41 ? -1.214 3.022 14.53 1 85.95 41 MET B N 1
ATOM 1564 C CA . MET B 1 41 ? -0.532 3.927 15.451 1 85.95 41 MET B CA 1
ATOM 1565 C C . MET B 1 41 ? -1.538 4.723 16.276 1 85.95 41 MET B C 1
ATOM 1567 O O . MET B 1 41 ? -1.742 5.914 16.034 1 85.95 41 MET B O 1
ATOM 1571 N N . PRO B 1 42 ? -2.092 4.074 17.247 1 77.28 42 PRO B N 1
ATOM 1572 C CA . PRO B 1 42 ? -3.091 4.776 18.057 1 77.28 42 PRO B CA 1
ATOM 1573 C C . PRO B 1 42 ? -2.498 5.943 18.843 1 77.28 42 PRO B C 1
ATOM 1575 O O . PRO B 1 42 ? -1.379 5.845 19.352 1 77.28 42 PRO B O 1
ATOM 1578 N N . SER B 1 43 ? -3.13 7.072 18.773 1 74.55 43 SER B N 1
ATOM 1579 C CA . SER B 1 43 ? -2.633 8.279 19.425 1 74.55 43 SER B CA 1
ATOM 1580 C C . SER B 1 43 ? -3.032 8.317 20.896 1 74.55 43 SER B C 1
ATOM 1582 O O . SER B 1 43 ? -2.465 9.083 21.679 1 74.55 43 SER B O 1
ATOM 1584 N N . GLY B 1 44 ? -3.937 7.487 21.328 1 75.65 44 GLY B N 1
ATOM 1585 C CA . GLY B 1 44 ? -4.438 7.56 22.691 1 75.65 44 GLY B CA 1
ATOM 1586 C C . GLY B 1 44 ? -5.527 8.601 22.871 1 75.65 44 GLY B C 1
ATOM 1587 O O . GLY B 1 44 ? -6.263 8.572 23.86 1 75.65 44 GLY B O 1
ATOM 1588 N N . GLU B 1 45 ? -5.626 9.554 21.951 1 69.65 45 GLU B N 1
ATOM 1589 C CA . GLU B 1 45 ? -6.603 10.633 22.059 1 69.65 45 GLU B CA 1
ATOM 1590 C C . GLU B 1 45 ? -8.016 10.127 21.784 1 69.65 45 GLU B C 1
ATOM 1592 O O . GLU B 1 45 ? -8.977 10.584 22.406 1 69.65 45 GLU B O 1
ATOM 1597 N N . MET B 1 46 ? -8.208 9.271 20.953 1 77.05 46 MET B N 1
ATOM 1598 C CA . MET B 1 46 ? -9.494 8.686 20.587 1 77.05 46 MET B CA 1
ATOM 1599 C C . MET B 1 46 ? -9.391 7.168 20.482 1 77.05 46 MET B C 1
ATOM 1601 O O . MET B 1 46 ? -9.452 6.612 19.384 1 77.05 46 MET B O 1
ATOM 1605 N N . PRO B 1 47 ? -9.309 6.504 21.555 1 76 47 PRO B N 1
ATOM 1606 C CA . PRO B 1 47 ? -9.135 5.05 21.542 1 76 47 PRO B CA 1
ATOM 1607 C C . PRO B 1 47 ? -10.255 4.329 20.794 1 76 47 PRO B C 1
ATOM 1609 O O . PRO B 1 47 ? -10.005 3.328 20.117 1 76 47 PRO B O 1
ATOM 1612 N N . GLN B 1 48 ? -11.433 4.904 20.86 1 74.84 48 GLN B N 1
ATOM 1613 C CA . GLN B 1 48 ? -12.564 4.267 20.193 1 74.84 48 GLN B CA 1
ATOM 1614 C C . GLN B 1 48 ? -12.424 4.347 18.676 1 74.84 48 GLN B C 1
ATOM 1616 O O . GLN B 1 48 ? -12.781 3.407 17.964 1 74.84 48 GLN B O 1
ATOM 1621 N N . TYR B 1 49 ? -11.956 5.418 18.264 1 77.7 49 TYR B N 1
ATOM 1622 C CA . TYR B 1 49 ? -11.726 5.594 16.834 1 77.7 49 TYR B CA 1
ATOM 1623 C C . TYR B 1 49 ? -10.664 4.625 16.33 1 77.7 49 TYR B C 1
ATOM 1625 O O . TYR B 1 49 ? -10.883 3.909 15.349 1 77.7 49 TYR B O 1
ATOM 1633 N N . SER B 1 50 ? -9.656 4.53 17.091 1 79.92 50 SER B N 1
ATOM 1634 C CA . SER B 1 50 ? -8.556 3.653 16.703 1 79.92 50 SER B CA 1
ATOM 1635 C C . SER B 1 50 ? -9.003 2.197 16.644 1 79.92 50 SER B C 1
ATOM 1637 O O . SER B 1 50 ? -8.627 1.463 15.728 1 79.92 50 SER B O 1
ATOM 1639 N N . LEU B 1 51 ? -9.796 1.864 17.528 1 78.71 51 LEU B N 1
ATOM 1640 C CA . LEU B 1 51 ? -10.291 0.492 17.583 1 78.71 51 LEU B CA 1
ATOM 1641 C C . LEU B 1 51 ? -11.117 0.162 16.344 1 78.71 51 LEU B C 1
ATOM 1643 O O . LEU B 1 51 ? -10.926 -0.888 15.727 1 78.71 51 LEU B O 1
ATOM 1647 N N . THR B 1 52 ? -11.941 1.064 15.983 1 79.41 52 THR B N 1
ATOM 1648 C CA . THR B 1 52 ? -12.822 0.796 14.851 1 79.41 52 THR B CA 1
ATOM 1649 C C . THR B 1 52 ? -12.025 0.728 13.551 1 79.41 52 THR B C 1
ATOM 1651 O O . THR B 1 52 ? -12.343 -0.066 12.664 1 79.41 52 THR B O 1
ATOM 1654 N N . LYS B 1 53 ? -11.004 1.442 13.551 1 83.59 53 LYS B N 1
ATOM 1655 C CA . LYS B 1 53 ? -10.196 1.451 12.335 1 83.59 53 LYS B CA 1
ATOM 1656 C C . LYS B 1 53 ? -9.337 0.193 12.235 1 83.59 53 LYS B C 1
ATOM 1658 O O . LYS B 1 53 ? -9.106 -0.321 11.139 1 83.59 53 LYS B O 1
ATOM 1663 N N . THR B 1 54 ? -8.994 -0.207 13.381 1 84.29 54 THR B N 1
ATOM 1664 C CA . THR B 1 54 ? -8.277 -1.477 13.385 1 84.29 54 THR B CA 1
ATOM 1665 C C . THR B 1 54 ? -9.204 -2.623 12.993 1 84.29 54 THR B C 1
ATOM 1667 O O . THR B 1 54 ? -8.793 -3.55 12.292 1 84.29 54 THR B O 1
ATOM 1670 N N . MET B 1 55 ? -10.413 -2.532 13.34 1 84.86 55 MET B N 1
ATOM 1671 C CA . MET B 1 55 ? -11.403 -3.545 12.986 1 84.86 55 MET B CA 1
ATOM 1672 C C . MET B 1 55 ? -11.561 -3.645 11.473 1 84.86 55 MET B C 1
ATOM 1674 O O . MET B 1 55 ? -11.742 -4.739 10.935 1 84.86 55 MET B O 1
ATOM 1678 N N . ASN B 1 56 ? -11.44 -2.546 10.846 1 88.36 56 ASN B N 1
ATOM 1679 C CA . ASN B 1 56 ? -11.555 -2.54 9.391 1 88.36 56 ASN B CA 1
ATOM 1680 C C . ASN B 1 56 ? -10.431 -3.338 8.737 1 88.36 56 ASN B C 1
ATOM 1682 O O . ASN B 1 56 ? -10.647 -4.006 7.724 1 88.36 56 ASN B O 1
ATOM 1686 N N . LEU B 1 57 ? -9.243 -3.237 9.316 1 89.98 57 LEU B N 1
ATOM 1687 C CA . LEU B 1 57 ? -8.116 -3.995 8.783 1 89.98 57 LEU B CA 1
ATOM 1688 C C . LEU B 1 57 ? -8.372 -5.495 8.887 1 89.98 57 LEU B C 1
ATOM 1690 O O . LEU B 1 57 ? -8.183 -6.23 7.915 1 89.98 57 LEU B O 1
ATOM 1694 N N . SER B 1 58 ? -8.856 -5.838 10.034 1 88.94 58 SER B N 1
ATOM 1695 C CA . SER B 1 58 ? -9.119 -7.255 10.262 1 88.94 58 SER B CA 1
ATOM 1696 C C . SER B 1 58 ? -10.258 -7.755 9.38 1 88.94 58 SER B C 1
ATOM 1698 O O . SER B 1 58 ? -10.184 -8.852 8.823 1 88.94 58 SER B O 1
ATOM 1700 N N . LEU B 1 59 ? -11.186 -6.998 9.288 1 87.99 59 LEU B N 1
ATOM 1701 C CA . LEU B 1 59 ? -12.332 -7.371 8.466 1 87.99 59 LEU B CA 1
ATOM 1702 C C . LEU B 1 59 ? -11.921 -7.548 7.008 1 87.99 59 LEU B C 1
ATOM 1704 O O . LEU B 1 59 ? -12.283 -8.54 6.372 1 87.99 59 LEU B O 1
ATOM 1708 N N . ALA B 1 60 ? -11.222 -6.604 6.482 1 91.34 60 ALA B N 1
ATOM 1709 C CA . ALA B 1 60 ? -10.77 -6.68 5.095 1 91.34 60 ALA B CA 1
ATOM 1710 C C . ALA B 1 60 ? -9.931 -7.933 4.86 1 91.34 60 ALA B C 1
ATOM 1712 O O . ALA B 1 60 ? -10.113 -8.631 3.86 1 91.34 60 ALA B O 1
ATOM 1713 N N . LYS B 1 61 ? -9.066 -8.151 5.79 1 91.62 61 LYS B N 1
ATOM 1714 C CA . LYS B 1 61 ? -8.225 -9.339 5.676 1 91.62 61 LYS B CA 1
ATOM 1715 C C . LYS B 1 61 ? -9.069 -10.611 5.676 1 91.62 61 LYS B C 1
ATOM 1717 O O . LYS B 1 61 ? -8.849 -11.508 4.859 1 91.62 61 LYS B O 1
ATOM 1722 N N . SER B 1 62 ? -10.058 -10.686 6.508 1 89.26 62 SER B N 1
ATOM 1723 C CA . SER B 1 62 ? -10.926 -11.854 6.607 1 89.26 62 SER B CA 1
ATOM 1724 C C . SER B 1 62 ? -11.771 -12.024 5.349 1 89.26 62 SER B C 1
ATOM 1726 O O . SER B 1 62 ? -11.875 -13.127 4.809 1 89.26 62 SER B O 1
ATOM 1728 N N . LEU B 1 63 ? -12.294 -10.972 4.931 1 90.3 63 LEU B N 1
ATOM 1729 C CA . LEU B 1 63 ? -13.147 -11.027 3.749 1 90.3 63 LEU B CA 1
ATOM 1730 C C . LEU B 1 63 ? -12.34 -11.412 2.513 1 90.3 63 LEU B C 1
ATOM 1732 O O . LEU B 1 63 ? -12.856 -12.076 1.611 1 90.3 63 LEU B O 1
ATOM 1736 N N . SER B 1 64 ? -11.099 -10.957 2.456 1 92.72 64 SER B N 1
ATOM 1737 C CA . SER B 1 64 ? -10.253 -11.303 1.318 1 92.72 64 SER B CA 1
ATOM 1738 C C . SER B 1 64 ? -10.067 -12.813 1.207 1 92.72 64 SER B C 1
ATOM 1740 O O . SER B 1 64 ? -9.78 -13.33 0.125 1 92.72 64 SER B O 1
ATOM 1742 N N . LYS B 1 65 ? -10.252 -13.538 2.295 1 91.64 65 LYS B N 1
ATOM 1743 C CA . LYS B 1 65 ? -10.121 -14.992 2.297 1 91.64 65 LYS B CA 1
ATOM 1744 C C . LYS B 1 65 ? -11.347 -15.655 1.675 1 91.64 65 LYS B C 1
ATOM 1746 O O . LYS B 1 65 ? -11.272 -16.792 1.205 1 91.64 65 LYS B O 1
ATOM 1751 N N . LEU B 1 66 ? -12.442 -14.93 1.669 1 90.3 66 LEU B N 1
ATOM 1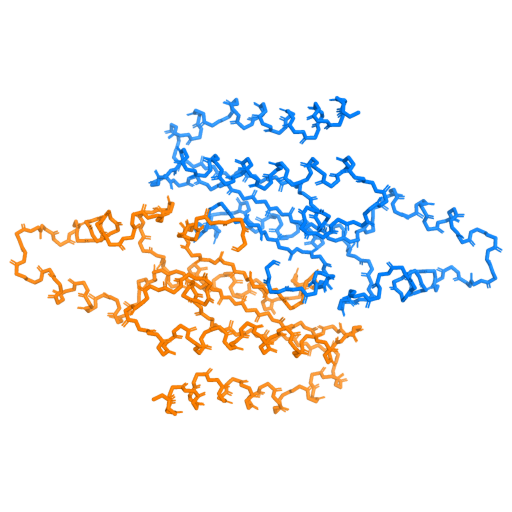752 C CA . LEU B 1 66 ? -13.68 -15.47 1.116 1 90.3 66 LEU B CA 1
ATOM 1753 C C . LEU B 1 66 ? -13.709 -15.32 -0.401 1 90.3 66 LEU B C 1
ATOM 1755 O O . LEU B 1 66 ? -14.592 -15.866 -1.066 1 90.3 66 LEU B O 1
ATOM 1759 N N . THR B 1 67 ? -12.747 -14.596 -0.914 1 93.24 67 THR B N 1
ATOM 1760 C CA . THR B 1 67 ? -12.752 -14.297 -2.341 1 93.24 67 THR B CA 1
ATOM 1761 C C . THR B 1 67 ? -11.52 -14.885 -3.022 1 93.24 67 THR B C 1
ATOM 1763 O O . THR B 1 67 ? -11.125 -14.436 -4.1 1 93.24 67 THR B O 1
ATOM 1766 N N . VAL B 1 68 ? -10.955 -15.85 -2.412 1 93.82 68 VAL B N 1
ATOM 1767 C CA . VAL B 1 68 ? -9.728 -16.465 -2.908 1 93.82 68 VAL B CA 1
ATOM 1768 C C . VAL B 1 68 ? -9.965 -17.04 -4.302 1 93.82 68 VAL B C 1
ATOM 1770 O O . VAL B 1 68 ? -10.967 -17.719 -4.539 1 93.82 68 VAL B O 1
ATOM 1773 N N . GLY B 1 69 ? -9.103 -16.655 -5.23 1 93.82 69 GLY B N 1
ATOM 1774 C CA . GLY B 1 69 ? -9.142 -17.228 -6.566 1 93.82 69 GLY B CA 1
ATOM 1775 C C . GLY B 1 69 ? -10.117 -16.524 -7.49 1 93.82 69 GLY B C 1
ATOM 1776 O O . GLY B 1 69 ? -10.253 -16.895 -8.658 1 93.82 69 GLY B O 1
ATOM 1777 N N . THR B 1 70 ? -10.834 -15.552 -6.93 1 94.28 70 THR B N 1
ATOM 1778 C CA . THR B 1 70 ? -11.732 -14.747 -7.751 1 94.28 70 THR B CA 1
ATOM 1779 C C . THR B 1 70 ? -11.049 -13.458 -8.196 1 94.28 70 THR B C 1
ATOM 1781 O O . THR B 1 70 ? -9.89 -13.214 -7.856 1 94.28 70 THR B O 1
ATOM 1784 N N . HIS B 1 71 ? -11.791 -12.674 -8.989 1 95.59 71 HIS B N 1
ATOM 1785 C CA . HIS B 1 71 ? -11.261 -11.393 -9.442 1 95.59 71 HIS B CA 1
ATOM 1786 C C . HIS B 1 71 ? -11.751 -10.251 -8.558 1 95.59 71 HIS B C 1
ATOM 1788 O O . HIS B 1 71 ? -11.733 -9.089 -8.971 1 95.59 71 HIS B O 1
ATOM 1794 N N . ILE B 1 72 ? -12.212 -10.658 -7.378 1 95.1 72 ILE B N 1
ATOM 1795 C CA . ILE B 1 72 ? -12.628 -9.691 -6.369 1 95.1 72 ILE B CA 1
ATOM 1796 C C . ILE B 1 72 ? -11.467 -9.403 -5.42 1 95.1 72 ILE B C 1
ATOM 1798 O O . ILE B 1 72 ? -10.76 -10.322 -4.998 1 95.1 72 ILE B O 1
ATOM 1802 N N . THR B 1 73 ? -11.245 -8.089 -5.202 1 96.08 73 THR B N 1
ATOM 1803 C CA . THR B 1 73 ? -10.241 -7.732 -4.207 1 96.08 73 THR B CA 1
ATOM 1804 C C . THR B 1 73 ? -10.877 -6.976 -3.043 1 96.08 73 THR B C 1
ATOM 1806 O O . THR B 1 73 ? -11.875 -6.276 -3.223 1 96.08 73 THR B O 1
ATOM 1809 N N . VAL B 1 74 ? -10.345 -7.18 -1.812 1 94.56 74 VAL B N 1
ATOM 1810 C CA . VAL B 1 74 ? -10.764 -6.514 -0.583 1 94.56 74 VAL B CA 1
ATOM 1811 C C . VAL B 1 74 ? -9.556 -5.871 0.094 1 94.56 74 VAL B C 1
ATOM 1813 O O . VAL B 1 74 ? -8.636 -6.568 0.529 1 94.56 74 VAL B O 1
ATOM 1816 N N . ASN B 1 75 ? -9.572 -4.521 0.162 1 94.93 75 ASN B N 1
ATOM 1817 C CA . ASN B 1 75 ? -8.42 -3.814 0.711 1 94.93 75 ASN B CA 1
ATOM 1818 C C . ASN B 1 75 ? -8.847 -2.678 1.636 1 94.93 75 ASN B C 1
ATOM 1820 O O . ASN B 1 75 ? -10.022 -2.309 1.671 1 94.93 75 ASN B O 1
ATOM 1824 N N . THR B 1 76 ? -7.876 -2.249 2.392 1 93.85 76 THR B N 1
ATOM 1825 C CA . THR B 1 76 ? -8.081 -1.081 3.242 1 93.85 76 THR B CA 1
ATOM 1826 C C . THR B 1 76 ? -7.148 0.055 2.833 1 93.85 76 THR B C 1
ATOM 1828 O O . THR B 1 76 ? -5.999 -0.183 2.455 1 93.85 76 THR B O 1
ATOM 1831 N N . ILE B 1 77 ? -7.625 1.231 2.859 1 94.6 77 ILE B N 1
ATOM 1832 C CA . ILE B 1 77 ? -6.826 2.443 2.717 1 94.6 77 ILE B CA 1
ATOM 1833 C C . ILE B 1 77 ? -6.736 3.163 4.061 1 94.6 77 ILE B C 1
ATOM 1835 O O . ILE B 1 77 ? -7.747 3.341 4.745 1 94.6 77 ILE B O 1
ATOM 1839 N N . MET B 1 78 ? -5.535 3.52 4.368 1 93.47 78 MET B N 1
ATOM 1840 C CA . MET B 1 78 ? -5.294 4.184 5.646 1 93.47 78 MET B CA 1
ATOM 1841 C C . MET B 1 78 ? -4.753 5.594 5.433 1 93.47 78 MET B C 1
ATOM 1843 O O . MET B 1 78 ? -3.54 5.808 5.457 1 93.47 78 MET B O 1
ATOM 1847 N N . PRO B 1 79 ? -5.634 6.563 5.399 1 94.26 79 PRO B N 1
ATOM 1848 C CA . PRO B 1 79 ? -5.172 7.945 5.248 1 94.26 79 PRO B CA 1
ATOM 1849 C C . PRO B 1 79 ? -4.61 8.524 6.545 1 94.26 79 PRO B C 1
ATOM 1851 O O . PRO B 1 79 ? -4.967 8.068 7.635 1 94.26 79 PRO B O 1
ATOM 1854 N N . GLY B 1 80 ? -3.682 9.43 6.401 1 93.16 80 GLY B N 1
ATOM 1855 C CA . GLY B 1 80 ? -3.234 10.24 7.522 1 93.16 80 GLY B CA 1
ATOM 1856 C C . GLY B 1 80 ? -4.028 11.522 7.687 1 93.16 80 GLY B C 1
ATOM 1857 O O . GLY B 1 80 ? -5.217 11.567 7.366 1 93.16 80 GLY B O 1
ATOM 1858 N N . SER B 1 81 ? -3.45 12.523 8.23 1 92.66 81 SER B N 1
ATOM 1859 C CA . SER B 1 81 ? -4.099 13.815 8.428 1 92.66 81 SER B CA 1
ATOM 1860 C C . SER B 1 81 ? -4.49 14.447 7.096 1 92.66 81 SER B C 1
ATOM 1862 O O . SER B 1 81 ? -3.632 14.933 6.358 1 92.66 81 SER B O 1
ATOM 1864 N N . THR B 1 82 ? -5.726 14.401 6.839 1 94.38 82 THR B N 1
ATOM 1865 C CA . THR B 1 82 ? -6.251 14.881 5.566 1 94.38 82 THR B CA 1
ATOM 1866 C C . THR B 1 82 ? -7.052 16.165 5.76 1 94.38 82 THR B C 1
ATOM 1868 O O . THR B 1 82 ? -7.831 16.279 6.71 1 94.38 82 THR B O 1
A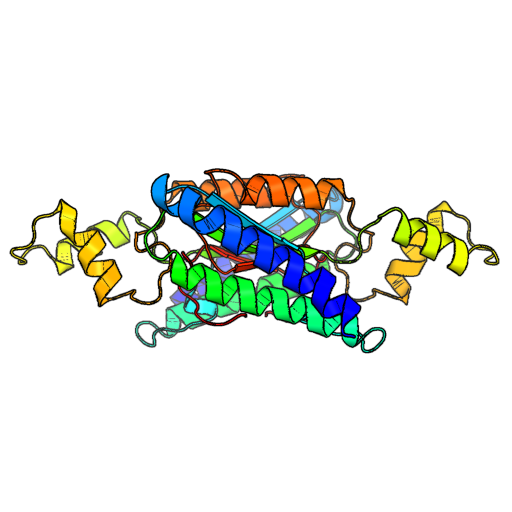TOM 1871 N N . LEU B 1 83 ? -6.865 17.076 4.846 1 95.24 83 LEU B N 1
ATOM 1872 C CA . LEU B 1 83 ? -7.533 18.37 4.93 1 95.24 83 LEU B CA 1
ATOM 1873 C C . LEU B 1 83 ? -8.994 18.256 4.507 1 95.24 83 LEU B C 1
ATOM 1875 O O . LEU B 1 83 ? -9.358 18.662 3.402 1 95.24 83 LEU B O 1
ATOM 1879 N N . THR B 1 84 ? -9.768 17.753 5.342 1 92.81 84 THR B N 1
ATOM 1880 C CA . THR B 1 84 ? -11.214 17.713 5.155 1 92.81 84 THR B CA 1
ATOM 1881 C C . THR B 1 84 ? -11.878 18.917 5.818 1 92.81 84 THR B C 1
ATOM 1883 O O . THR B 1 84 ? -11.206 19.732 6.453 1 92.81 84 THR B O 1
ATOM 1886 N N . GLU B 1 85 ? -13.135 19.045 5.598 1 91.71 85 GLU B N 1
ATOM 1887 C CA . GLU B 1 85 ? -13.871 20.139 6.224 1 91.71 85 GLU B CA 1
ATOM 1888 C C . GLU B 1 85 ? -13.738 20.095 7.744 1 91.71 85 GLU B C 1
ATOM 1890 O O . GLU B 1 85 ? -13.589 21.134 8.389 1 91.71 85 GLU B O 1
ATOM 1895 N N . GLY B 1 86 ? -13.803 18.895 8.271 1 89.87 86 GLY B N 1
ATOM 1896 C CA . GLY B 1 86 ? -13.644 18.733 9.708 1 89.87 86 GLY B CA 1
ATOM 1897 C C . GLY B 1 86 ? -12.287 19.186 10.213 1 89.87 86 GLY B C 1
ATOM 1898 O O . GLY B 1 86 ? -12.196 19.871 11.233 1 89.87 86 GLY B O 1
ATOM 1899 N N . VAL B 1 87 ? -11.255 18.846 9.516 1 91.85 87 VAL B N 1
ATOM 1900 C CA . VAL B 1 87 ? -9.902 19.229 9.904 1 91.85 87 VAL B CA 1
ATOM 1901 C C . VAL B 1 87 ? -9.721 20.735 9.729 1 91.85 87 VAL B C 1
ATOM 1903 O O . VAL B 1 87 ? -9.046 21.383 10.533 1 91.85 87 VAL B O 1
ATOM 1906 N N . GLU B 1 88 ? -10.248 21.268 8.672 1 93.39 88 GLU B N 1
ATOM 1907 C CA . GLU B 1 88 ? -10.201 22.714 8.476 1 93.39 88 GLU B CA 1
ATOM 1908 C C . GLU B 1 88 ? -10.802 23.452 9.669 1 93.39 88 GLU B C 1
ATOM 1910 O O . GLU B 1 88 ? -10.223 24.423 10.161 1 93.39 88 GLU B O 1
ATOM 1915 N N . GLN B 1 89 ? -11.937 23.01 10.081 1 94 89 GLN B N 1
ATOM 1916 C CA . GLN B 1 89 ? -12.597 23.63 11.226 1 94 89 GLN B CA 1
ATOM 1917 C C . GLN B 1 89 ? -11.766 23.465 12.495 1 94 89 GLN B C 1
ATOM 1919 O O . GLN B 1 89 ? -11.69 24.381 13.316 1 94 89 GLN B O 1
ATOM 1924 N N . MET B 1 90 ? -11.218 22.272 12.604 1 92.14 90 MET B N 1
ATOM 1925 C CA . MET B 1 90 ? -10.343 22.023 13.746 1 92.14 90 MET B CA 1
ATOM 1926 C C . MET B 1 90 ? -9.196 23.028 13.782 1 92.14 90 MET B C 1
ATOM 1928 O O . MET B 1 90 ? -8.873 23.57 14.84 1 92.14 90 MET B O 1
ATOM 1932 N N . LEU B 1 91 ? -8.591 23.288 12.64 1 94.82 91 LEU B N 1
ATOM 1933 C CA . LEU B 1 91 ? -7.496 24.248 12.555 1 94.82 91 LEU B CA 1
ATOM 1934 C C . LEU B 1 91 ? -7.966 25.646 12.942 1 94.82 91 LEU B C 1
ATOM 1936 O O . LEU B 1 91 ? -7.268 26.364 13.662 1 94.82 91 LEU B O 1
ATOM 1940 N N . ILE B 1 92 ? -9.121 25.993 12.457 1 95.47 92 ILE B N 1
ATOM 1941 C CA . ILE B 1 92 ? -9.679 27.302 12.777 1 95.47 92 ILE B CA 1
ATOM 1942 C C . ILE B 1 92 ? -9.86 27.431 14.287 1 95.47 92 ILE B C 1
ATOM 1944 O O . ILE B 1 92 ? -9.429 28.417 14.889 1 95.47 92 ILE B O 1
ATOM 1948 N N . ASP B 1 93 ? -10.443 26.431 14.853 1 95.14 93 ASP B N 1
ATOM 1949 C CA . ASP B 1 93 ? -10.713 26.466 16.287 1 95.14 93 ASP B CA 1
ATOM 1950 C C . ASP B 1 93 ? -9.415 26.518 17.09 1 95.14 93 ASP B C 1
ATOM 1952 O O . ASP B 1 93 ? -9.349 27.174 18.131 1 95.14 93 ASP B O 1
ATOM 1956 N N . MET B 1 94 ? -8.464 25.836 16.6 1 94.41 94 MET B N 1
ATOM 1957 C CA . MET B 1 94 ? -7.183 25.739 17.293 1 94.41 94 MET B CA 1
ATOM 1958 C C . MET B 1 94 ? -6.419 27.056 17.213 1 94.41 94 MET B C 1
ATOM 1960 O O . MET B 1 94 ? -5.722 27.433 18.156 1 94.41 94 MET B O 1
ATOM 1964 N N . TYR B 1 95 ? -6.62 27.727 16.109 1 95.51 95 TYR B N 1
ATOM 1965 C CA . TYR B 1 95 ? -5.704 28.836 15.865 1 95.51 95 TYR B CA 1
ATOM 1966 C C . TYR B 1 95 ? -6.448 30.165 15.849 1 95.51 95 TYR B C 1
ATOM 1968 O O . TYR B 1 95 ? -5.838 31.223 15.676 1 95.51 95 TYR B O 1
ATOM 1976 N N . LYS B 1 96 ? -7.734 30.231 15.978 1 93.61 96 LYS B N 1
ATOM 1977 C CA . LYS B 1 96 ? -8.547 31.439 15.87 1 93.61 96 LYS B CA 1
ATOM 1978 C C . LYS B 1 96 ? -7.988 32.558 16.743 1 93.61 96 LYS B C 1
ATOM 1980 O O . LYS B 1 96 ? -8.045 33.732 16.37 1 93.61 96 LYS B O 1
ATOM 1985 N N . ASP B 1 97 ? -7.346 32.189 17.842 1 94.14 97 ASP B N 1
ATOM 1986 C CA . ASP B 1 97 ? -6.851 33.194 18.779 1 94.14 97 ASP B CA 1
ATOM 1987 C C . ASP B 1 97 ? -5.333 33.327 18.69 1 94.14 97 ASP B C 1
ATOM 1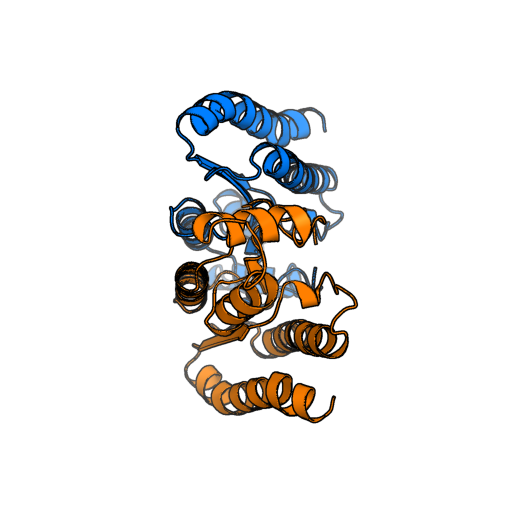989 O O . ASP B 1 97 ? -4.706 33.938 19.558 1 94.14 97 ASP B O 1
ATOM 1993 N N . SER B 1 98 ? -4.827 32.656 17.703 1 93.23 98 SER B N 1
ATOM 1994 C CA . SER B 1 98 ? -3.377 32.663 17.541 1 93.23 98 SER B CA 1
ATOM 1995 C C . SER B 1 98 ? -2.914 33.887 16.758 1 93.23 98 SER B C 1
ATOM 1997 O O . SER B 1 98 ? -3.667 34.435 15.95 1 93.23 98 SER B O 1
ATOM 1999 N N . ASP B 1 99 ? -1.7 34.39 16.986 1 95.07 99 ASP B N 1
ATOM 2000 C CA . ASP B 1 99 ? -1.092 35.495 16.251 1 95.07 99 ASP B CA 1
ATOM 2001 C C . ASP B 1 99 ? -0.481 35.011 14.938 1 95.07 99 ASP B C 1
ATOM 2003 O O . ASP B 1 99 ? 0.036 35.811 14.155 1 95.07 99 ASP B O 1
ATOM 2007 N N . LEU B 1 100 ? -0.55 33.781 14.764 1 95.1 100 LEU B N 1
ATOM 2008 C CA . LEU B 1 100 ? 0.018 33.216 13.545 1 95.1 100 LEU B CA 1
ATOM 2009 C C . LEU B 1 100 ? -0.889 33.481 12.349 1 95.1 100 LEU B C 1
ATOM 2011 O O . LEU B 1 100 ? -2.107 33.311 12.438 1 95.1 100 LEU B O 1
ATOM 2015 N N . PRO B 1 101 ? -0.293 33.983 11.278 1 96.19 101 PRO B N 1
ATOM 2016 C CA . PRO B 1 101 ? -1.099 34.152 10.067 1 96.19 101 PRO B CA 1
ATOM 2017 C C . PRO B 1 101 ? -1.726 32.844 9.589 1 96.19 101 PRO B C 1
ATOM 2019 O O . PRO B 1 101 ? -1.149 31.771 9.783 1 96.19 101 PRO B O 1
ATOM 2022 N N . LYS B 1 102 ? -2.835 32.96 8.987 1 94.48 102 LYS B N 1
ATOM 2023 C CA . LYS B 1 102 ? -3.634 31.806 8.584 1 94.48 102 LYS B CA 1
ATOM 2024 C C . LYS B 1 102 ? -2.833 30.87 7.684 1 94.48 102 LYS B C 1
ATOM 2026 O O . LYS B 1 102 ? -2.961 29.647 7.781 1 94.48 102 LYS B O 1
ATOM 2031 N N . ASP B 1 103 ? -1.982 31.357 6.809 1 94.3 103 ASP B N 1
ATOM 2032 C CA . ASP B 1 103 ? -1.243 30.556 5.839 1 94.3 103 ASP B CA 1
ATOM 2033 C C . ASP B 1 103 ? -0.124 29.767 6.516 1 94.3 103 ASP B C 1
ATOM 2035 O O . ASP B 1 103 ? 0.523 28.929 5.884 1 94.3 103 ASP B O 1
ATOM 2039 N N . GLN B 1 104 ? -0.003 29.959 7.822 1 96.62 104 GLN B N 1
ATOM 2040 C CA . GLN B 1 104 ? 1.037 29.252 8.562 1 96.62 104 GLN B CA 1
ATOM 2041 C C . GLN B 1 104 ? 0.433 28.221 9.511 1 96.62 104 GLN B C 1
ATOM 2043 O O . GLN B 1 104 ? 1.158 27.444 10.135 1 96.62 104 GLN B O 1
ATOM 2048 N N . TRP B 1 105 ? -0.84 28.231 9.596 1 96.3 105 TRP B N 1
ATOM 2049 C CA . TRP B 1 105 ? -1.517 27.349 10.54 1 96.3 105 TRP B CA 1
ATOM 2050 C C . TRP B 1 105 ? -1.199 25.887 10.244 1 96.3 105 TRP B C 1
ATOM 2052 O O . TRP B 1 105 ? -0.846 25.126 11.148 1 96.3 105 TRP B O 1
ATOM 2062 N N . GLU B 1 106 ? -1.3 25.475 8.985 1 95.64 106 GLU B N 1
ATOM 2063 C CA . GLU B 1 106 ? -1.051 24.089 8.602 1 95.64 106 GLU B CA 1
ATOM 2064 C C . GLU B 1 106 ? 0.379 23.672 8.936 1 95.64 106 GLU B C 1
ATOM 2066 O O . GLU B 1 106 ? 0.602 22.604 9.51 1 95.64 106 GLU B O 1
ATOM 2071 N N . SER B 1 107 ? 1.293 24.543 8.54 1 95.79 107 SER B N 1
ATOM 2072 C CA . SER B 1 107 ? 2.698 24.244 8.8 1 95.79 107 SER B CA 1
ATOM 2073 C C . SER B 1 107 ? 2.964 24.095 10.294 1 95.79 107 SER B C 1
ATOM 2075 O O . SER B 1 107 ? 3.672 23.178 10.715 1 95.79 107 SER B O 1
ATOM 2077 N N . ASP B 1 108 ? 2.459 24.972 11.07 1 96.07 108 ASP B N 1
ATOM 2078 C CA . ASP B 1 108 ? 2.627 24.916 12.519 1 96.07 108 ASP B CA 1
ATOM 2079 C C . ASP B 1 108 ? 1.987 23.656 13.098 1 96.07 108 ASP B C 1
ATOM 2081 O O . ASP B 1 108 ? 2.587 22.975 13.932 1 96.07 108 ASP B O 1
ATOM 2085 N N . PHE B 1 109 ? 0.821 23.348 12.707 1 95 109 PHE B N 1
ATOM 2086 C CA . PHE B 1 109 ? 0.122 22.149 13.154 1 95 109 PHE B CA 1
ATOM 2087 C C . PHE B 1 109 ? 0.946 20.901 12.86 1 95 109 PHE B C 1
ATOM 2089 O O . PHE B 1 109 ? 1.112 20.042 13.728 1 95 109 PHE B O 1
ATOM 2096 N N . MET B 1 110 ? 1.448 20.763 11.615 1 94.86 110 MET B N 1
ATOM 2097 C CA . MET B 1 110 ? 2.221 19.589 11.222 1 94.86 110 MET B CA 1
ATOM 2098 C C . MET B 1 110 ? 3.484 19.461 12.067 1 94.86 110 MET B C 1
ATOM 2100 O O . MET B 1 110 ? 3.816 18.37 12.533 1 94.86 110 MET B O 1
ATOM 2104 N N . LYS B 1 111 ? 4.154 20.558 12.29 1 93.78 111 LYS B N 1
ATOM 2105 C CA . LYS B 1 111 ? 5.417 20.563 13.022 1 93.78 111 LYS B CA 1
ATOM 2106 C C . LYS B 1 111 ? 5.207 20.184 14.485 1 93.78 111 LYS B C 1
ATOM 2108 O O . LYS B 1 111 ? 6.005 19.442 15.061 1 93.78 111 LYS B O 1
ATOM 2113 N N . ASN B 1 112 ? 4.111 20.595 15.022 1 92.34 112 ASN B N 1
ATOM 2114 C CA . ASN B 1 112 ? 3.954 20.481 16.468 1 92.34 112 ASN B CA 1
ATOM 2115 C C . ASN B 1 112 ? 3.038 19.319 16.843 1 92.34 112 ASN B C 1
ATOM 2117 O O . ASN B 1 112 ? 3.138 18.774 17.943 1 92.34 112 ASN B O 1
ATOM 2121 N N . HIS B 1 113 ? 2.173 18.882 15.994 1 90.5 113 HIS B N 1
ATOM 2122 C CA . HIS B 1 113 ? 1.188 17.869 16.356 1 90.5 113 HIS B CA 1
ATOM 2123 C C . HIS B 1 113 ? 1.353 16.612 15.508 1 90.5 113 HIS B C 1
ATOM 2125 O O . HIS B 1 113 ? 0.836 15.549 15.859 1 90.5 113 HIS B O 1
ATOM 2131 N N . ARG B 1 114 ? 2.064 16.715 14.363 1 91.44 114 ARG B N 1
ATOM 2132 C CA . ARG B 1 114 ? 2.341 15.575 13.496 1 91.44 114 ARG B CA 1
ATOM 2133 C C . ARG B 1 114 ? 3.811 15.539 13.09 1 91.44 114 ARG B C 1
ATOM 2135 O O . ARG B 1 114 ? 4.131 15.423 11.906 1 91.44 114 ARG B O 1
ATOM 2142 N N . PRO B 1 115 ? 4.694 15.563 14.062 1 90.31 115 PRO B N 1
ATOM 2143 C CA . PRO B 1 115 ? 6.117 15.71 13.747 1 90.31 115 PRO B CA 1
ATOM 2144 C C . PRO B 1 115 ? 6.686 14.501 13.008 1 90.31 115 PRO B C 1
ATOM 2146 O O . PRO B 1 115 ? 7.742 14.599 12.377 1 90.31 115 PRO B O 1
ATOM 2149 N N . LEU B 1 116 ? 5.984 13.44 12.983 1 90.41 116 LEU B N 1
ATOM 2150 C CA . LEU B 1 116 ? 6.501 12.229 12.354 1 90.41 116 LEU B CA 1
ATOM 2151 C C . LEU B 1 116 ? 6.122 12.179 10.878 1 90.41 116 LEU B C 1
ATOM 2153 O O . LEU B 1 116 ? 6.619 11.331 10.134 1 90.41 116 LEU B O 1
ATOM 2157 N N . SER B 1 117 ? 5.224 13.088 10.487 1 93.03 117 SER B N 1
ATOM 2158 C CA . SER B 1 117 ? 4.839 13.112 9.08 1 93.03 117 SER B CA 1
ATOM 2159 C C . SER B 1 117 ? 6.033 13.429 8.186 1 93.03 117 SER B C 1
ATOM 2161 O O . SER B 1 117 ? 6.784 14.369 8.454 1 93.03 117 SER B O 1
ATOM 2163 N N . ARG B 1 118 ? 6.148 12.714 7.108 1 93.44 118 ARG B N 1
ATOM 2164 C CA . ARG B 1 118 ? 7.251 12.932 6.177 1 93.44 118 ARG B CA 1
ATOM 2165 C C . ARG B 1 118 ? 6.91 14.027 5.172 1 93.44 118 ARG B C 1
ATOM 2167 O O . ARG B 1 118 ? 7.796 14.749 4.708 1 93.44 118 ARG B O 1
ATOM 2174 N N . ILE B 1 119 ? 5.669 14.188 4.903 1 93.94 119 ILE B N 1
ATOM 2175 C CA . ILE B 1 119 ? 5.305 15.14 3.859 1 93.94 119 ILE B CA 1
ATOM 2176 C C . ILE B 1 119 ? 5.111 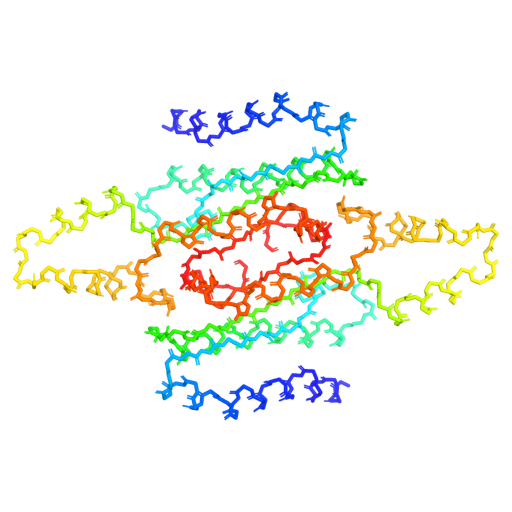16.526 4.47 1 93.94 119 ILE B C 1
ATOM 2178 O O . ILE B 1 119 ? 5.078 17.528 3.753 1 93.94 119 ILE B O 1
ATOM 2182 N N . GLN B 1 120 ? 4.873 16.67 5.771 1 95.12 120 GLN B N 1
ATOM 2183 C CA . GLN B 1 120 ? 4.795 17.898 6.555 1 95.12 120 GLN B CA 1
ATOM 2184 C C . GLN B 1 120 ? 3.734 18.841 5.996 1 95.12 120 GLN B C 1
ATOM 2186 O O . GLN B 1 120 ? 3.948 20.053 5.924 1 95.12 120 GLN B O 1
ATOM 2191 N N . ARG B 1 121 ? 2.74 18.293 5.497 1 95.24 121 ARG B N 1
ATOM 2192 C CA . ARG B 1 121 ? 1.508 18.972 5.109 1 95.24 121 ARG B CA 1
ATOM 2193 C C . ARG B 1 121 ? 0.304 18.048 5.261 1 95.24 121 ARG B C 1
ATOM 2195 O O . ARG B 1 121 ? 0.455 16.826 5.312 1 95.24 121 ARG B O 1
ATOM 2202 N N . LEU B 1 122 ? -0.827 18.667 5.344 1 95.97 122 LEU B N 1
ATOM 2203 C CA . LEU B 1 122 ? -2.045 17.866 5.311 1 95.97 122 LEU B CA 1
ATOM 2204 C C . LEU B 1 122 ? -2.241 17.231 3.938 1 95.97 122 LEU B C 1
ATOM 2206 O O . LEU B 1 122 ? -1.96 17.858 2.914 1 95.97 122 LEU B O 1
ATOM 2210 N N . ILE B 1 123 ? -2.677 15.994 3.942 1 96.25 123 ILE B N 1
ATOM 2211 C CA . ILE B 1 123 ? -3.04 15.309 2.706 1 96.25 123 ILE B CA 1
ATOM 2212 C C . ILE B 1 123 ? -4.296 15.943 2.114 1 96.25 123 ILE B C 1
ATOM 2214 O O . ILE B 1 123 ? -5.239 16.264 2.842 1 96.25 123 ILE B O 1
ATOM 2218 N N . ARG B 1 124 ? -4.287 16.166 0.805 1 96.46 124 ARG B N 1
ATOM 2219 C CA . ARG B 1 124 ? -5.489 16.67 0.149 1 96.46 124 ARG B CA 1
ATOM 2220 C C . ARG B 1 124 ? -6.457 15.536 -0.168 1 96.46 124 ARG B C 1
ATOM 2222 O O . ARG B 1 124 ? -6.037 14.449 -0.573 1 96.46 124 ARG B O 1
ATOM 2229 N N . PRO B 1 125 ? -7.739 15.789 -0.001 1 95.64 125 PRO B N 1
ATOM 2230 C CA . PRO B 1 125 ? -8.724 14.745 -0.293 1 95.64 125 PRO B CA 1
ATOM 2231 C C . PRO B 1 125 ? -8.555 14.148 -1.688 1 95.64 125 PRO B C 1
ATOM 2233 O O . PRO B 1 125 ? -8.754 12.945 -1.877 1 95.64 125 PRO B O 1
ATOM 2236 N N . ALA B 1 126 ? -8.124 14.93 -2.587 1 95.6 126 ALA B N 1
ATOM 2237 C CA . ALA B 1 126 ? -7.929 14.463 -3.958 1 95.6 126 ALA B CA 1
ATOM 2238 C C . ALA B 1 126 ? -6.829 13.408 -4.027 1 95.6 126 ALA B C 1
ATOM 2240 O O . ALA B 1 126 ? -6.879 12.504 -4.864 1 95.6 126 ALA B O 1
ATOM 2241 N N . GLU B 1 127 ? -5.862 13.492 -3.228 1 95.16 127 GLU B N 1
ATOM 2242 C CA . GLU B 1 127 ? -4.786 12.505 -3.198 1 95.16 127 GLU B CA 1
ATOM 2243 C C . GLU B 1 127 ? -5.298 11.146 -2.727 1 95.16 127 GLU B C 1
ATOM 2245 O O . GLU B 1 127 ? -4.956 10.114 -3.307 1 95.16 127 GLU B O 1
ATOM 2250 N N . VAL B 1 128 ? -6.09 11.158 -1.741 1 94.94 128 VAL B N 1
ATOM 2251 C CA . VAL B 1 128 ? -6.72 9.928 -1.272 1 94.94 128 VAL B CA 1
ATOM 2252 C C . VAL B 1 128 ? -7.654 9.383 -2.35 1 94.94 128 VAL B C 1
ATOM 2254 O O . VAL B 1 128 ? -7.668 8.179 -2.618 1 94.94 128 VAL B O 1
ATOM 2257 N N . GLY B 1 129 ? -8.392 10.292 -2.94 1 95.63 129 GLY B N 1
ATOM 2258 C CA . GLY B 1 129 ? -9.31 9.898 -3.997 1 95.63 129 GLY B CA 1
ATOM 2259 C C . GLY B 1 129 ? -8.62 9.222 -5.166 1 95.63 129 GLY B C 1
ATOM 2260 O O . GLY B 1 129 ? -9.099 8.206 -5.674 1 95.63 129 GLY B O 1
ATOM 2261 N N . ARG B 1 130 ? -7.547 9.746 -5.603 1 94.66 130 ARG B N 1
ATOM 2262 C CA . ARG B 1 130 ? -6.806 9.187 -6.73 1 94.66 130 ARG B CA 1
ATOM 2263 C C . ARG B 1 130 ? -6.285 7.791 -6.404 1 94.66 130 ARG B C 1
ATOM 2265 O O . ARG B 1 130 ? -6.366 6.884 -7.235 1 94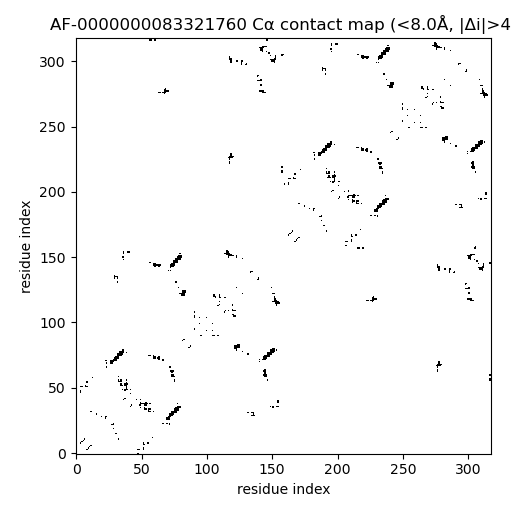.66 130 ARG B O 1
ATOM 2272 N N . SER B 1 131 ? -5.759 7.641 -5.246 1 94.15 131 SER B N 1
ATOM 2273 C CA . SER B 1 131 ? -5.293 6.324 -4.826 1 94.15 131 SER B CA 1
ATOM 2274 C C . SER B 1 131 ? -6.445 5.327 -4.754 1 94.15 131 SER B C 1
ATOM 2276 O O . SER B 1 131 ? -6.309 4.181 -5.186 1 94.15 131 SER B O 1
ATOM 2278 N N . THR B 1 132 ? -7.538 5.807 -4.207 1 95.36 132 THR B N 1
ATOM 2279 C CA . THR B 1 132 ? -8.723 4.96 -4.115 1 95.36 132 THR B CA 1
ATOM 2280 C C . THR B 1 132 ? -9.198 4.543 -5.504 1 95.36 132 THR B C 1
ATOM 2282 O O . THR B 1 132 ? -9.55 3.382 -5.722 1 95.36 132 THR B O 1
ATOM 2285 N N . ALA B 1 133 ? -9.193 5.474 -6.429 1 95.4 133 ALA B N 1
ATOM 2286 C CA . ALA B 1 133 ? -9.597 5.179 -7.801 1 95.4 133 ALA B CA 1
ATOM 2287 C C . ALA B 1 133 ? -8.679 4.134 -8.43 1 95.4 133 ALA B C 1
ATOM 2289 O O . ALA B 1 133 ? -9.142 3.245 -9.148 1 95.4 133 ALA B O 1
ATOM 2290 N N . PHE B 1 134 ? -7.464 4.244 -8.17 1 94.11 134 PHE B N 1
ATOM 2291 C CA . PHE B 1 134 ? -6.513 3.261 -8.677 1 94.11 134 PHE B CA 1
ATOM 2292 C C . PHE B 1 134 ? -6.814 1.877 -8.115 1 94.11 134 PHE B C 1
ATOM 2294 O O . PHE B 1 134 ? -6.905 0.903 -8.865 1 94.11 134 PHE B O 1
ATOM 2301 N N . VAL B 1 135 ? -7.036 1.785 -6.795 1 94.24 135 VAL B N 1
ATOM 2302 C CA . VAL B 1 135 ? -7.283 0.517 -6.116 1 94.24 135 VAL B CA 1
ATOM 2303 C C . VAL B 1 135 ? -8.608 -0.074 -6.59 1 94.24 135 VAL B C 1
ATOM 2305 O O . VAL B 1 135 ? -8.764 -1.296 -6.652 1 94.24 135 VAL B O 1
ATOM 2308 N N . ALA B 1 136 ? -9.501 0.802 -6.991 1 94.72 136 ALA B N 1
ATOM 2309 C CA . ALA B 1 136 ? -10.824 0.376 -7.441 1 94.72 136 ALA B CA 1
ATOM 2310 C C . ALA B 1 136 ? -10.79 -0.064 -8.902 1 94.72 136 ALA B C 1
ATOM 2312 O O . ALA B 1 136 ? -11.755 -0.646 -9.404 1 94.72 136 ALA B O 1
ATOM 2313 N N . SER B 1 137 ? -9.734 0.162 -9.579 1 93.47 137 SER B N 1
ATOM 2314 C CA . SER B 1 137 ? -9.646 -0.108 -11.011 1 93.47 137 SER B CA 1
ATOM 2315 C C . SER B 1 137 ? -9.238 -1.553 -11.277 1 93.47 137 SER B C 1
ATOM 2317 O O . SER B 1 137 ? -8.748 -2.241 -10.379 1 93.47 137 SER B O 1
ATOM 2319 N N . PRO B 1 138 ? -9.388 -2.013 -12.56 1 91.54 138 PRO B N 1
ATOM 2320 C CA . PRO B 1 138 ? -8.916 -3.348 -12.936 1 91.54 138 PRO B CA 1
ATOM 2321 C C . PRO B 1 138 ? -7.395 -3.47 -12.891 1 91.54 138 PRO B C 1
ATOM 2323 O O . PRO B 1 138 ? -6.859 -4.579 -12.95 1 91.54 138 PRO B O 1
ATOM 2326 N N . TYR B 1 139 ? -6.762 -2.336 -12.579 1 88.79 139 TYR B N 1
ATOM 2327 C CA . TYR B 1 139 ? -5.304 -2.32 -12.602 1 88.79 139 TYR B CA 1
ATOM 2328 C C . TYR B 1 139 ? -4.732 -2.754 -11.258 1 88.79 139 TYR B C 1
ATOM 2330 O O . TYR B 1 139 ? -3.533 -3.02 -11.143 1 88.79 139 TYR B O 1
ATOM 2338 N N . SER B 1 140 ? -5.562 -2.871 -10.257 1 90.29 140 SER B N 1
ATOM 2339 C CA . SER B 1 140 ? -5.112 -3.257 -8.924 1 90.29 140 SER B CA 1
ATOM 2340 C C . SER B 1 140 ? -5.488 -4.702 -8.611 1 90.29 140 SER B C 1
ATOM 2342 O O . SER B 1 140 ? -6.04 -4.989 -7.547 1 90.29 140 SER B O 1
ATOM 2344 N N . SER B 1 141 ? -5.19 -5.593 -9.497 1 93.15 141 SER B N 1
ATOM 2345 C CA . SER B 1 141 ? -5.607 -6.986 -9.367 1 93.15 141 SER B CA 1
ATOM 2346 C C . SER B 1 141 ? -4.524 -7.827 -8.699 1 93.15 141 SER B C 1
ATOM 2348 O O . SER B 1 141 ? -4.721 -9.018 -8.45 1 93.15 141 SER B O 1
ATOM 2350 N N . SER B 1 142 ? -3.397 -7.161 -8.304 1 93.57 142 SER B N 1
ATOM 2351 C CA . SER B 1 142 ? -2.239 -7.93 -7.86 1 93.57 142 SER B CA 1
ATOM 2352 C C . SER B 1 142 ? -2.221 -8.076 -6.342 1 93.57 142 SER B C 1
ATOM 2354 O O . SER B 1 142 ? -1.302 -8.677 -5.781 1 93.57 142 SER B O 1
ATOM 2356 N N . PHE B 1 143 ? -3.251 -7.502 -5.704 1 93.1 143 PHE B N 1
ATOM 2357 C CA . PHE B 1 143 ? -3.246 -7.607 -4.249 1 93.1 143 PHE B CA 1
ATOM 2358 C C . PHE B 1 143 ? -4.668 -7.621 -3.702 1 93.1 143 PHE B C 1
ATOM 2360 O O . PHE B 1 143 ? -5.59 -7.109 -4.341 1 93.1 143 PHE B O 1
ATOM 2367 N N . SER B 1 144 ? -4.826 -8.298 -2.646 1 94.43 144 SER B N 1
ATOM 2368 C CA . SER B 1 144 ? -6.057 -8.388 -1.869 1 94.43 144 SER B CA 1
ATOM 2369 C C . SER B 1 144 ? -5.762 -8.631 -0.392 1 94.43 144 SER B C 1
ATOM 2371 O O . SER B 1 144 ? -4.853 -9.392 -0.053 1 94.43 144 SER B O 1
ATOM 2373 N N . GLY B 1 145 ? -6.469 -7.939 0.431 1 93.13 145 GLY B N 1
ATOM 2374 C CA . GLY B 1 145 ? -6.249 -8.045 1.865 1 93.13 145 GLY B CA 1
ATOM 2375 C C . GLY B 1 145 ? -5.16 -7.119 2.371 1 93.13 145 GLY B C 1
ATOM 2376 O O . GLY B 1 145 ? -4.553 -7.378 3.413 1 93.13 145 GLY B O 1
ATOM 2377 N N . GLU B 1 146 ? -4.9 -6.096 1.617 1 92.32 146 GLU B N 1
ATOM 2378 C CA . GLU B 1 146 ? -3.786 -5.207 1.934 1 92.32 146 GLU B CA 1
ATOM 2379 C C . GLU B 1 146 ? -4.271 -3.943 2.638 1 92.32 146 GLU B C 1
ATOM 2381 O O . GLU B 1 146 ? -5.414 -3.522 2.451 1 92.32 146 GLU B O 1
ATOM 2386 N N . ALA B 1 147 ? -3.386 -3.448 3.41 1 92.41 147 ALA B N 1
ATOM 2387 C CA . ALA B 1 147 ? -3.58 -2.145 4.041 1 92.41 147 ALA B CA 1
ATOM 2388 C C . ALA B 1 147 ? -2.616 -1.11 3.468 1 92.41 147 ALA B C 1
ATOM 2390 O O . ALA B 1 147 ? -1.415 -1.153 3.742 1 92.41 147 ALA B O 1
ATOM 2391 N N . LEU B 1 148 ? -3.188 -0.244 2.703 1 92.7 148 LEU B N 1
ATOM 2392 C CA . LEU B 1 148 ? -2.375 0.768 2.037 1 92.7 148 LEU B CA 1
ATOM 2393 C C . LEU B 1 148 ? -2.296 2.04 2.874 1 92.7 148 LEU B C 1
ATOM 2395 O O . LEU B 1 148 ? -3.313 2.696 3.111 1 92.7 148 LEU B O 1
ATOM 2399 N N . ARG B 1 149 ? -1.127 2.416 3.206 1 92.9 149 ARG B N 1
ATOM 2400 C CA . ARG B 1 149 ? -0.931 3.609 4.023 1 92.9 149 ARG B CA 1
ATOM 2401 C C . ARG B 1 149 ? -0.714 4.841 3.15 1 92.9 149 ARG B C 1
ATOM 2403 O O . ARG B 1 149 ? 0.256 4.909 2.392 1 92.9 149 ARG B O 1
ATOM 2410 N N . LEU B 1 150 ? -1.635 5.599 3.219 1 94.08 150 LEU B N 1
ATOM 2411 C CA . LEU B 1 150 ? -1.548 6.938 2.646 1 94.08 150 LEU B CA 1
ATOM 2412 C C . LEU B 1 150 ? -1.491 7.996 3.744 1 94.08 150 LEU B C 1
ATOM 2414 O O . LEU B 1 150 ? -2.331 8.897 3.787 1 94.08 150 LEU B O 1
ATOM 2418 N N . ASP B 1 151 ? -0.489 7.843 4.607 1 93.89 151 ASP B N 1
ATOM 2419 C CA . ASP B 1 151 ? -0.526 8.561 5.877 1 93.89 151 ASP B CA 1
ATOM 2420 C C . ASP B 1 151 ? 0.519 9.674 5.91 1 93.89 151 ASP B C 1
ATOM 2422 O O . ASP B 1 151 ? 0.884 10.159 6.983 1 93.89 151 ASP B O 1
ATOM 2426 N N . GLY B 1 152 ? 1.076 10.014 4.734 1 94.27 152 GLY B N 1
ATOM 2427 C CA . GLY B 1 152 ? 2.107 11.037 4.678 1 94.27 152 GLY B CA 1
ATOM 2428 C C . GLY B 1 152 ? 3.412 10.606 5.32 1 94.27 152 GLY B C 1
ATOM 2429 O O . GLY B 1 152 ? 4.254 11.443 5.651 1 94.27 152 GLY B O 1
ATOM 2430 N N . GLY B 1 153 ? 3.519 9.322 5.611 1 92.74 153 GLY B N 1
ATOM 2431 C CA . GLY B 1 153 ? 4.71 8.806 6.266 1 92.74 153 GLY B CA 1
ATOM 2432 C C . GLY B 1 153 ? 4.67 8.947 7.776 1 92.74 153 GLY B C 1
ATOM 2433 O O . GLY B 1 153 ? 5.712 8.943 8.434 1 92.74 153 GLY B O 1
ATOM 2434 N N . LEU B 1 154 ? 3.54 9.088 8.333 1 91.37 154 LEU B N 1
ATOM 2435 C CA . LEU B 1 154 ? 3.359 9.357 9.755 1 91.37 154 LEU B CA 1
ATOM 2436 C C . LEU B 1 154 ? 3.783 8.156 10.594 1 91.37 154 LEU B C 1
ATOM 2438 O O . LEU B 1 154 ? 4.375 8.318 11.663 1 91.37 154 LEU B O 1
ATOM 2442 N N . VAL B 1 155 ? 3.453 6.923 10.166 1 88.88 155 VAL B N 1
ATOM 2443 C CA . VAL B 1 155 ? 3.799 5.711 10.901 1 88.88 155 VAL B CA 1
ATOM 2444 C C . VAL B 1 155 ? 5.3 5.454 10.796 1 88.88 155 VAL B C 1
ATOM 2446 O O . VAL B 1 155 ? 5.824 5.237 9.701 1 88.88 155 VAL B O 1
ATOM 2449 N N . PRO B 1 156 ? 5.952 5.489 11.862 1 86.34 156 PRO B N 1
ATOM 2450 C CA . PRO B 1 156 ? 7.416 5.488 11.82 1 86.34 156 PRO B CA 1
ATOM 2451 C C . PRO B 1 156 ? 8.002 4.086 11.663 1 86.34 156 PRO B C 1
ATOM 2453 O O . PRO B 1 156 ? 9.216 3.934 11.506 1 86.34 156 PRO B O 1
ATOM 2456 N N . THR B 1 157 ? 7.16 3.073 11.669 1 83.76 157 THR B N 1
ATOM 2457 C CA . THR B 1 157 ? 7.659 1.703 11.62 1 83.76 157 THR B CA 1
ATOM 2458 C C . THR B 1 157 ? 7.469 1.108 10.228 1 83.76 157 THR B C 1
ATOM 2460 O O . THR B 1 157 ? 6.783 1.691 9.386 1 83.76 157 THR B O 1
ATOM 2463 N N . LEU B 1 158 ? 8.128 0.038 9.962 1 80.59 158 LEU B N 1
ATOM 2464 C CA . LEU B 1 158 ? 8.049 -0.634 8.67 1 80.59 158 LEU B CA 1
ATOM 2465 C C . LEU B 1 158 ? 6.658 -1.217 8.445 1 80.59 158 LEU B C 1
ATOM 2467 O O . LEU B 1 158 ? 6.235 -1.401 7.301 1 80.59 158 LEU B O 1
ATOM 2471 N N . TYR B 1 159 ? 5.976 -1.596 9.529 1 73.1 159 TYR B N 1
ATOM 2472 C CA . TYR B 1 159 ? 4.651 -2.2 9.443 1 73.1 159 TYR B CA 1
ATOM 2473 C C . TYR B 1 159 ? 3.698 -1.571 10.452 1 73.1 159 TYR B C 1
ATOM 2475 O O . TYR B 1 159 ? 4.128 -1.082 11.5 1 73.1 159 TYR B O 1
#

Sequence (318 aa):
MATFIDVNFYSGNALAKFYLPKMLKQDFGRIIFIASEEAVMPSGEMPQYSLTKTMNLSLAKSLSKLTVGTHITVNTIMPGSTLTEGVEQMLIDMYKDSDLPKDQWESDFMKNHRPLSRIQRLIRPAEVGRSTAFVASPYSSSFSGEALRLDGGLVPTLYMATFIDVNFYSGNALAKFYLPKMLKQDFGRIIFIASEEAVMPSGEMPQYSLTKTMNLSLAKSLSKLTVGTHITVNTIMPGSTLTEGVEQMLIDMYKDSDLPKDQWESDFMKNHRPLSRIQRLIRPAEVGRSTAFVASPYSSSFSGEALRLDGGLVPTLY

Solvent-accessible surface area (backbone atoms only — not comparable to full-atom values): 16556 Å² total; per-residue (Å²): 105,67,65,52,42,44,57,66,40,42,49,56,50,51,51,48,63,66,47,45,63,58,25,60,76,67,48,42,45,65,45,76,43,82,45,29,43,35,36,81,53,65,80,72,82,50,57,65,58,22,50,42,22,32,48,46,52,54,48,25,39,55,54,21,65,76,31,51,58,42,59,40,31,19,29,28,39,16,42,36,65,45,58,39,74,68,48,50,51,50,50,44,70,71,40,71,87,48,91,64,56,76,91,44,48,60,52,50,46,25,61,73,75,38,64,55,29,23,40,50,56,66,32,51,60,64,40,56,48,50,51,49,51,46,57,59,34,89,63,39,70,35,34,26,32,41,69,44,65,39,24,23,24,38,69,87,53,87,100,105,66,65,52,42,43,56,65,41,42,49,55,50,51,51,48,63,64,47,44,63,58,23,59,75,68,48,42,44,64,47,74,43,80,46,29,44,35,37,82,53,64,82,70,83,50,58,65,59,22,50,42,23,32,46,46,50,52,47,24,38,55,53,22,63,77,32,50,59,42,59,42,31,20,29,27,40,15,43,36,67,48,58,41,72,67,46,50,50,49,50,44,70,71,39,70,87,47,90,64,56,75,92,44,48,60,53,51,46,25,60,73,75,37,66,53,31,22,40,50,56,67,32,50,60,66,42,55,48,51,51,49,52,47,57,61,35,89,63,38,68,36,33,27,32,41,68,44,64,40,25,22,24,38,68,87,52,89,100

Nearest PDB structures (foldseek):
  3t4x-assembly1_A  TM=9.713E-01  e=6.644E-17  Bacillus anthracis
  5b4t-assembly1_A  TM=9.022E-01  e=6.842E-09  Alcaligenes faecalis
  4dc1-assembly1_B  TM=8.468E-01  e=1.424E-08  Streptomyces coelicolor
  4dc0-assembly1_B  TM=8.265E-01  e=4.133E-08  Streptomyces coelicolor
  3s55-assembly2_F  TM=8.355E-01  e=2.496E-07  Mycobacteroides abscessus ATCC 19977